Protein 8CV7 (pdb70)

Foldseek 3Di:
DQLLVLVVVLLCVLPDPVLCVLSVCQADWNPCVVVVNVCLCVFQVDTAGSVVLVVCSVVVVDPGVVSSVVRLVSNLVSVPRSDPCPDVNNVSSVVSVVSVVVSNVVRDD/DVLLLVLLVVLLCVLPDPVLCVLSVCQADWNPCVVVVNVCLCVFQVDTAGSPNLVVCSVVVVDPDNVSSVVRLVSNLVSVPRRDPCPDPNNVSSVVSVVSVVVSNVVRD/DPPDA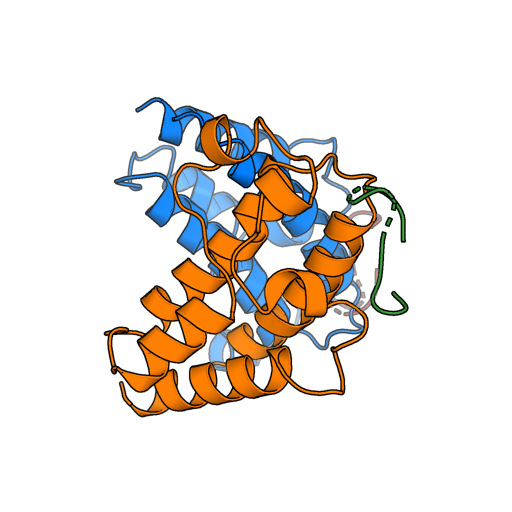VVVGD/DPPDAVVVGD

GO terms:
  GO:0000785 chromatin (C, IDA)
  GO:2000330 positive regulation of T-helper 17 cell lineage commitment (P, IDA)
  GO:0140588 chromatin looping (P, IDA)
  GO:0140673 transcription elongation-coupled chromatin remodeling (P, IDA)
  GO:0006357 regulation of transcription by RNA polymerase II (P, IDA)
  GO:0140011 histone H4K12ac reader activity (F, IDA)
  GO:0140012 histone H4K5ac reader activity (F, IDA)
  GO:0140033 acetylation-dependent protein binding (F, IDA)
  GO:0071168 protein localization to chromatin (P, IDA)
  GO:0005634 nucleus (C, EXP)
  GO:0005694 chromosome (C, EXP)
  GO:0007283 spermatogenesis (P, TAS)
  GO:0004674 protein serine/threonine kinase activity (F, IDA)
  GO:0005634 nucleus (C, IDA)
  GO:0005654 nucleoplasm (C, TAS)
  GO:0005515 protein binding (F, IPI)
  GO:0005654 nucleoplasm (C, IDA)
  GO:0016607 nuclear speck (C, IDA)
  GO:0140015 histone H3K14ac reader activity (F, IDA)

Nearest PDB structures (foldseek):
  8cv7-assembly1_A  TM=1.009E+00  e=9.743E-18  Homo sapiens
  8px2-assembly1_A  TM=1.006E+00  e=2.430E-17  Homo sapiens
  6ytm-assembly2_B  TM=1.002E+00  e=4.821E-17  Homo sapiens
  7s3p-assembly6_E  TM=1.000E+00  e=5.306E-16  Homo sapiens
  7s3p-assembly3_B  TM=1.001E+00  e=9.945E-16  Homo sapiens

InterPro domains:
  IPR001487 Bromodomain [PF00439] (86-167)
  IPR001487 Bromodomain [PF00439] (353-440)
  IPR001487 Bromodomain [PR00503] (94-107)
  IPR001487 Bromodomain [PR00503] (110-126)
  IPR001487 Bromodomain [PR00503] (126-144)
  IPR001487 Bromodomain [PR00503] (417-436)
  IPR001487 Bromodomain [PS50014] (91-163)
  IPR001487 Bromodomain [PS50014] (364-436)
  IPR001487 Bromodomain [SM00297] (72-182)
  IPR001487 Bromodomain [SM00297] (346-455)
  IPR018359 Bromodomain, conserved site [PS00633] (96-155)
  IPR018359 Bromodomain, conserved site [PS00633] (369-428)
  IPR027353 NET domain [PF17035] (641-703)
  IPR027353 NET domain [PS51525] (632-714)
  IPR036427 Bromodomain-like superfamily [G3DSA:1.20.920.10] (63-195)
  IPR036427 Bromodomain-like superfamily [G3DSA:1.20.920.10] (335-460)
  IPR036427 Bromodomain-like superfamily [SSF47370] (59-190)
  IPR036427 Bromodomain-like superfamily [SSF47370] (329-459)
  IPR038336 NET domain superfamily [G3DSA:1.20.1270.220] (634-714)
  IPR043508 Brdt, bromodomain, repeat I [cd05497] (74-180)

Structure (mmCIF, N/CA/C/O backbone):
data_8CV7
#
_entry.id   8CV7
#
_cell.length_a   52.948
_cell.length_b   52.420
_cell.length_c   55.993
_cell.angle_alpha   90.000
_cell.angle_beta   96.674
_cell.angle_gamma   90.000
#
_symmetry.space_group_name_H-M   'P 1 21 1'
#
loop_
_entity.id
_entity.type
_entity.pdbx_description
1 polymer 'Isoform 3 of Bromodomain-containing protein 2'
2 polymer 'Peptide 2.2E'
3 non-polymer 'ACETYL GROUP'
4 non-polymer 'AMINO GROUP'
5 water water
#
loop_
_atom_site.group_PDB
_atom_site.id
_atom_site.type_symbol
_atom_site.label_atom_id
_atom_site.label_alt_id
_atom_site.label_comp_id
_atom_site.label_asym_id
_atom_site.label_entity_id
_atom_site.label_seq_id
_atom_site.pdbx_PDB_ins_code
_atom_site.Cartn_x
_atom_site.Cartn_y
_atom_site.Cartn_z
_atom_site.occupancy
_atom_site.B_iso_or_equiv
_atom_site.auth_seq_id
_atom_site.auth_comp_id
_atom_site.auth_asym_id
_atom_site.auth_atom_id
_atom_site.pdbx_PDB_model_num
ATOM 1 N N . SER A 1 6 ? -12.71173 6.15299 -35.47838 1.000 46.06609 347 SER A N 1
ATOM 2 C CA . SER A 1 6 ? -13.02511 4.74454 -35.25443 1.000 38.22051 347 SER A CA 1
ATOM 3 C C . SER A 1 6 ? -14.33525 4.56025 -34.49475 1.000 28.20576 347 SER A C 1
ATOM 4 O O . SER A 1 6 ? -14.74853 5.39722 -33.67918 1.000 29.39657 347 SER A O 1
ATOM 7 N N . GLU A 1 7 ? -14.96190 3.42746 -34.79853 1.000 32.97322 348 GLU A N 1
ATOM 8 C CA . GLU A 1 7 ? -16.17891 2.98532 -34.13110 1.000 28.52913 348 GLU A CA 1
ATOM 9 C C . GLU A 1 7 ? -16.03941 2.96711 -32.61133 1.000 26.95082 348 GLU A C 1
ATOM 10 O O . GLU A 1 7 ? -16.95241 3.38264 -31.88792 1.000 24.62808 348 GLU A O 1
ATOM 16 N N . GLN A 1 8 ? -14.92419 2.44934 -32.10201 1.000 28.26164 349 GLN A N 1
ATOM 17 C CA . GLN A 1 8 ? -14.79379 2.36462 -30.65342 1.000 23.02615 349 GLN A CA 1
ATOM 18 C C . GLN A 1 8 ? -14.71143 3.75133 -30.02926 1.000 21.65909 349 GLN A C 1
ATOM 19 O O . GLN A 1 8 ? -15.25460 3.97953 -28.94419 1.000 19.33890 349 GLN A O 1
ATOM 25 N N . LEU A 1 9 ? -14.03876 4.69094 -30.69727 1.000 21.82635 350 LEU A N 1
ATOM 26 C CA . LEU A 1 9 ? -13.94704 6.03788 -30.14565 1.000 23.28863 350 LEU A CA 1
ATOM 27 C C . LEU A 1 9 ? -15.28450 6.76993 -30.20557 1.000 19.94256 350 LEU A C 1
ATOM 28 O O . LEU A 1 9 ? -15.54196 7.61906 -29.35053 1.000 18.98873 350 LEU A O 1
ATOM 33 N N . LYS A 1 10 ? -16.15584 6.44265 -31.17165 1.000 19.34776 351 LYS A N 1
ATOM 34 C CA . LYS A 1 10 ? -17.51616 6.98745 -31.13776 1.000 17.60689 351 LYS A CA 1
ATOM 35 C C . LYS A 1 10 ? -18.26925 6.47626 -29.91465 1.000 18.23346 351 LYS A C 1
ATOM 36 O O . LYS A 1 10 ? -19.05062 7.20897 -29.30359 1.000 16.44290 351 LYS A O 1
ATOM 42 N N . HIS A 1 11 ? -18.09136 5.19010 -29.57780 1.000 19.23352 352 HIS A N 1
ATOM 43 C CA . HIS A 1 11 ? -18.69708 4.66308 -28.36105 1.000 17.74209 352 HIS A CA 1
ATOM 44 C C . HIS A 1 11 ? -18.18719 5.39894 -27.13011 1.000 16.62722 352 HIS A C 1
ATOM 45 O O . HIS A 1 11 ? -18.97768 5.77484 -26.25215 1.000 16.56595 352 HIS A O 1
ATOM 52 N N . CYS A 1 12 ? -16.86923 5.62574 -27.05849 1.000 16.65017 353 CYS A N 1
ATOM 53 C CA . CYS A 1 12 ? -16.29319 6.41908 -25.97317 1.000 15.12429 353 CYS A CA 1
ATOM 54 C C . CYS A 1 12 ? -16.88779 7.81598 -25.92950 1.000 14.39662 353 CYS A C 1
ATOM 55 O O . CYS A 1 12 ? -17.20637 8.33111 -24.85355 1.000 16.02855 353 CYS A O 1
ATOM 58 N N . ASN A 1 13 ? -17.01638 8.46338 -27.08608 1.000 16.15286 354 ASN A N 1
ATOM 59 C CA . ASN A 1 13 ? -17.59350 9.79868 -27.08507 1.000 15.48835 354 ASN A CA 1
ATOM 60 C C . ASN A 1 13 ? -19.02590 9.76730 -26.57951 1.000 15.13387 354 ASN A C 1
ATOM 61 O O . ASN A 1 13 ? -19.46719 10.69036 -25.87926 1.000 15.35265 354 ASN A O 1
ATOM 66 N N . GLY A 1 14 ? -19.76648 8.70977 -26.91529 1.000 14.76187 355 GLY A N 1
ATOM 67 C CA . GLY A 1 14 ? -21.12385 8.60019 -26.41935 1.000 15.67495 355 GLY A CA 1
ATOM 68 C C . GLY A 1 14 ? -21.17188 8.45615 -24.91132 1.000 14.85278 355 GLY A C 1
ATOM 69 O O . GLY A 1 14 ? -21.97012 9.12229 -24.24483 1.000 16.12154 355 GLY A O 1
ATOM 70 N N . ILE A 1 15 ? -20.29665 7.61775 -24.34920 1.000 14.25655 356 ILE A N 1
ATOM 71 C CA . ILE A 1 15 ? -20.20354 7.50915 -22.89133 1.000 13.57812 356 ILE A CA 1
ATOM 72 C C . ILE A 1 15 ? -19.89503 8.86291 -22.27667 1.000 15.36848 356 ILE A C 1
ATOM 73 O O . ILE A 1 15 ? -20.50266 9.26962 -21.27685 1.000 14.40814 356 ILE A O 1
ATOM 78 N N . LEU A 1 16 ? -18.91885 9.56404 -22.84755 1.000 13.69673 357 LEU A N 1
ATOM 79 C CA . LEU A 1 16 ? -18.53928 10.86975 -22.31883 1.000 14.59666 357 LEU A CA 1
ATOM 80 C C . LEU A 1 16 ? -19.72154 11.83675 -22.31685 1.000 14.99341 357 LEU A C 1
ATOM 81 O O . LEU A 1 16 ? -19.94697 12.54954 -21.32747 1.000 15.20697 357 LEU A O 1
ATOM 86 N N . LYS A 1 17 ? -20.46847 11.89910 -23.43357 1.000 15.21752 358 LYS A N 1
ATOM 87 C CA . LYS A 1 17 ? -21.69285 12.70778 -23.48956 1.000 15.60039 358 LYS A CA 1
ATOM 88 C C . LYS A 1 17 ? -22.63875 12.34032 -22.35968 1.000 16.19956 358 LYS A C 1
ATOM 89 O O . LYS A 1 17 ? -23.21639 13.21349 -21.70140 1.000 18.03508 358 LYS A O 1
ATOM 95 N N . GLU A 1 18 ? -22.82383 11.04047 -22.13094 1.000 15.98038 359 GLU A N 1
ATOM 96 C CA . GLU A 1 18 ? -23.71354 10.61854 -21.05401 1.000 16.10303 359 GLU A CA 1
ATOM 97 C C . GLU A 1 18 ? -23.19856 11.05969 -19.69043 1.000 16.72788 359 GLU A C 1
ATOM 98 O O . GLU A 1 18 ? -23.97481 11.55053 -18.86228 1.000 17.16105 359 GLU A O 1
ATOM 104 N N . LEU A 1 19 ? -21.89514 10.90779 -19.44046 1.000 14.61660 360 LEU A N 1
ATOM 105 C CA . LEU A 1 19 ? -21.35609 11.29181 -18.13658 1.000 14.45525 360 LEU A CA 1
ATOM 106 C C . LEU A 1 19 ? -21.54027 12.77956 -17.86086 1.000 15.11227 360 LEU A C 1
ATOM 107 O O . LEU A 1 19 ? -21.63968 13.18169 -16.69700 1.000 16.52507 360 LEU A O 1
ATOM 112 N N . LEU A 1 20 ? -21.60069 13.59873 -18.90440 1.000 14.66229 361 LEU A N 1
ATOM 113 C CA . LEU A 1 20 ? -21.72966 15.04048 -18.77139 1.000 15.97249 361 LEU A CA 1
ATOM 114 C C . LEU A 1 20 ? -23.18306 15.50458 -18.85237 1.000 18.61685 361 LEU A C 1
ATOM 115 O O . LEU A 1 20 ? -23.44267 16.71088 -18.73092 1.000 19.78624 361 LEU A O 1
ATOM 120 N N . SER A 1 21 ? -24.13707 14.58069 -19.02023 1.000 17.23469 362 SER A N 1
ATOM 121 C CA . SER A 1 21 ? -25.52914 14.94422 -19.28581 1.000 16.57928 362 SER A CA 1
ATOM 122 C C . SER A 1 21 ? -26.30930 15.21363 -17.99887 1.000 18.57499 362 SER A C 1
ATOM 123 O O . SER A 1 21 ? -25.89520 14.84217 -16.89918 1.000 18.31188 362 SER A O 1
ATOM 126 N N . LYS A 1 22 ? -27.47015 15.86518 -18.15102 1.000 18.58985 363 LYS A N 1
ATOM 127 C CA . LYS A 1 22 ? -28.27592 16.21448 -16.98024 1.000 20.94345 363 LYS A CA 1
ATOM 128 C C . LYS A 1 22 ? -28.68394 14.98329 -16.18126 1.000 21.88564 363 LYS A C 1
ATOM 129 O O . LYS A 1 22 ? -28.83542 15.06233 -14.95361 1.000 21.47338 363 LYS A O 1
ATOM 135 N N . LYS A 1 23 ? -28.84403 13.84058 -16.85984 1.000 20.89917 364 LYS A N 1
ATOM 136 C CA . LYS A 1 23 ? -29.20872 12.58244 -16.21274 1.000 23.45314 364 LYS A CA 1
ATOM 137 C C . LYS A 1 23 ? -28.37641 12.30138 -14.97141 1.000 20.03353 364 LYS A C 1
ATOM 138 O O . LYS A 1 23 ? -28.90594 11.84332 -13.95239 1.000 22.50096 364 LYS A O 1
ATOM 144 N N . HIS A 1 24 ? -27.06874 12.54295 -15.04667 1.000 18.37965 365 HIS A N 1
ATOM 145 C CA . HIS A 1 24 ? -26.13916 12.16752 -13.98657 1.000 18.06366 365 HIS A CA 1
ATOM 146 C C . HIS A 1 24 ? -25.55344 13.36834 -13.25719 1.000 18.76338 365 HIS A C 1
ATOM 147 O O . HIS A 1 24 ? -24.60907 13.20582 -12.47221 1.000 17.29953 365 HIS A O 1
ATOM 154 N N . ALA A 1 25 ? -26.11148 14.55792 -13.46331 1.000 18.64197 366 ALA A N 1
ATOM 155 C CA . ALA A 1 25 ? -25.48557 15.78078 -12.96364 1.000 17.32506 366 ALA A CA 1
ATOM 156 C C . ALA A 1 25 ? -25.43783 15.86280 -11.44371 1.000 19.50179 366 ALA A C 1
ATOM 157 O O . ALA A 1 25 ? -24.58109 16.58029 -10.90438 1.000 19.16482 366 ALA A O 1
ATOM 159 N N . ALA A 1 26 ? -26.32300 15.15480 -10.73596 1.000 20.66923 367 ALA A N 1
ATOM 160 C CA . ALA A 1 26 ? -26.33390 15.25008 -9.27646 1.000 21.96592 367 ALA A CA 1
ATOM 161 C C . ALA A 1 26 ? -25.05524 14.70599 -8.65864 1.000 21.82727 367 ALA A C 1
ATOM 162 O O . ALA A 1 26 ? -24.67047 15.12933 -7.55910 1.000 20.65960 367 ALA A O 1
ATOM 164 N N . TYR A 1 27 ? -24.39626 13.76311 -9.32797 1.000 20.68795 368 TYR A N 1
ATOM 165 C CA . TYR A 1 27 ? -23.17336 13.18079 -8.81351 1.000 19.07247 368 TYR A CA 1
ATOM 166 C C . TYR A 1 27 ? -21.98107 13.35282 -9.73759 1.000 16.63324 368 TYR A C 1
ATOM 167 O O . TYR A 1 27 ? -20.85411 13.12273 -9.29320 1.000 16.00106 368 TYR A O 1
ATOM 176 N N . ALA A 1 28 ? -22.17543 13.78867 -10.98777 1.000 15.09564 369 ALA A N 1
ATOM 177 C CA . ALA A 1 28 ? -21.03024 13.97685 -11.87259 1.000 14.52423 369 ALA A CA 1
ATOM 178 C C . ALA A 1 28 ? -20.36412 15.33237 -11.71514 1.000 14.59324 369 ALA A C 1
ATOM 179 O O . ALA A 1 28 ? -19.20011 15.48808 -12.10685 1.000 13.98115 369 ALA A O 1
ATOM 181 N N . TRP A 1 29 ? -21.06713 16.31857 -11.16157 1.000 15.88868 370 TRP A N 1
ATOM 182 C CA . TRP A 1 29 ? -20.55004 17.67802 -11.21491 1.000 15.39691 370 TRP A CA 1
ATOM 183 C C . TRP A 1 29 ? -19.18041 17.87149 -10.55287 1.000 17.27152 370 TRP A C 1
ATOM 184 O O . TRP A 1 29 ? -18.44508 18.75345 -11.02606 1.000 16.30167 370 TRP A O 1
ATOM 195 N N . PRO A 1 30 ? -18.76346 17.14244 -9.50037 1.000 15.33466 371 PRO A N 1
ATOM 196 C CA . PRO A 1 30 ? -17.40041 17.37180 -8.98937 1.000 15.92315 371 PRO A CA 1
ATOM 197 C C . PRO A 1 30 ? -16.32334 16.97868 -9.97231 1.000 15.57056 371 PRO A C 1
ATOM 198 O O . PRO A 1 30 ? -15.15763 17.33413 -9.76309 1.000 17.42137 371 PRO A O 1
ATOM 202 N N . PHE A 1 31 ? -16.68781 16.29268 -11.05590 1.000 16.39659 372 PHE A N 1
ATOM 203 C CA . PHE A 1 31 ? -15.74668 15.78393 -12.03646 1.000 14.11284 372 PHE A CA 1
ATOM 204 C C . PHE A 1 31 ? -15.78122 16.57972 -13.32915 1.000 14.37325 372 PHE A C 1
ATOM 205 O O . PHE A 1 31 ? -15.03838 16.25698 -14.26181 1.000 15.47854 372 PHE A O 1
ATOM 213 N N . TYR A 1 32 ? -16.59236 17.64054 -13.38945 1.000 13.29588 373 TYR A N 1
ATOM 214 C CA . TYR A 1 32 ? -16.73088 18.40063 -14.62776 1.000 15.32668 373 TYR A CA 1
ATOM 215 C C . TYR A 1 32 ? -15.46988 19.17563 -14.98323 1.000 16.54402 373 TYR A C 1
ATOM 216 O O . TYR A 1 32 ? -15.17846 19.35543 -16.16831 1.000 17.66706 373 TYR A O 1
ATOM 225 N N . LYS A 1 33 ? -14.74479 19.68123 -13.99275 1.000 16.24551 374 LYS A N 1
ATOM 226 C CA . LYS A 1 33 ? -13.60033 20.55941 -14.18904 1.000 15.50928 374 LYS A CA 1
ATOM 227 C C . LYS A 1 33 ? -12.45952 20.09771 -13.29508 1.000 16.01207 374 LYS A C 1
ATOM 228 O O . LYS A 1 33 ? -12.68726 19.38019 -12.31811 1.000 15.49396 374 LYS A O 1
ATOM 234 N N . PRO A 1 34 ? -11.22393 20.52240 -13.57468 1.000 17.98170 375 PRO A N 1
ATOM 235 C CA . PRO A 1 34 ? -10.10904 20.11966 -12.71070 1.000 17.96434 375 PRO A CA 1
ATOM 236 C C . PRO A 1 34 ? -10.36608 20.52591 -11.26748 1.000 15.55710 375 PRO A C 1
ATOM 237 O O . PRO A 1 34 ? -10.91716 21.60164 -10.99128 1.000 18.27867 375 PRO A O 1
ATOM 241 N N . VAL A 1 35 ? -9.96147 19.65779 -10.34544 1.000 17.22244 376 VAL A N 1
ATOM 242 C CA . VAL A 1 35 ? -10.09396 19.96282 -8.93014 1.000 15.19290 376 VAL A CA 1
ATOM 243 C C . VAL A 1 35 ? -9.38319 21.28212 -8.67696 1.000 16.24024 376 VAL A C 1
ATOM 244 O O . VAL A 1 35 ? -8.20968 21.42956 -9.01998 1.000 18.83915 376 VAL A O 1
ATOM 248 N N . ASP A 1 36 ? -10.07714 22.24403 -8.08577 1.000 17.21179 377 ASP A N 1
ATOM 249 C CA . ASP A 1 36 ? -9.46902 23.52405 -7.72925 1.000 17.90678 377 ASP A CA 1
ATOM 250 C C . ASP A 1 36 ? -9.11231 23.40292 -6.25370 1.000 20.41793 377 ASP A C 1
ATOM 251 O O . ASP A 1 36 ? -9.89988 23.74479 -5.37167 1.000 21.43830 377 ASP A O 1
ATOM 256 N N . ALA A 1 37 ? -7.91277 22.88002 -6.00035 1.000 17.64157 378 ALA A N 1
ATOM 257 C CA . ALA A 1 37 ? -7.53531 22.49760 -4.64199 1.000 19.20935 378 ALA A CA 1
ATOM 258 C C . ALA A 1 37 ? -7.53751 23.70218 -3.71661 1.000 24.17423 378 ALA A C 1
ATOM 259 O O . ALA A 1 37 ? -8.08068 23.64660 -2.60710 1.000 23.15563 378 ALA A O 1
ATOM 261 N N . SER A 1 38 ? -6.94283 24.80580 -4.16186 1.000 22.71670 379 SER A N 1
ATOM 262 C CA . SER A 1 38 ? -6.90828 25.99795 -3.32381 1.000 24.01986 379 SER A CA 1
ATOM 263 C C . SER A 1 38 ? -8.31994 26.47557 -2.98558 1.000 25.97664 379 SER A C 1
ATOM 264 O O . SER A 1 38 ? -8.61641 26.77172 -1.82241 1.000 27.64148 379 SER A O 1
ATOM 268 N N . ALA A 1 39 ? -9.21675 26.51368 -3.98038 1.000 25.24187 380 ALA A N 1
ATOM 269 C CA . ALA A 1 39 ? -10.57460 27.01234 -3.75115 1.000 25.25571 380 ALA A CA 1
ATOM 270 C C . ALA A 1 39 ? -11.34688 26.14187 -2.77212 1.000 23.62369 380 ALA A C 1
ATOM 271 O O . ALA A 1 39 ? -12.18170 26.65250 -2.01560 1.000 26.67920 380 ALA A O 1
ATOM 273 N N . LEU A 1 40 ? -11.09616 24.83608 -2.78271 1.000 21.44082 381 LEU A N 1
ATOM 274 C CA . LEU A 1 40 ? -11.78414 23.88660 -1.91927 1.000 20.91455 381 LEU A CA 1
ATOM 275 C C . LEU A 1 40 ? -11.07407 23.70541 -0.58467 1.000 21.32147 381 LEU A C 1
ATOM 276 O O . LEU A 1 40 ? -11.54073 22.92134 0.24356 1.000 22.68199 381 LEU A O 1
ATOM 281 N N . GLY A 1 41 ? -9.95793 24.39580 -0.36786 1.000 19.20296 382 GLY A N 1
ATOM 282 C CA . GLY A 1 41 ? -9.22270 24.26955 0.87305 1.000 21.39694 382 GLY A CA 1
ATOM 283 C C . GLY A 1 41 ? -8.44571 22.98763 0.98819 1.000 20.69575 382 GLY A C 1
ATOM 284 O O . GLY A 1 41 ? -8.08772 22.58845 2.09991 1.000 21.97139 382 GLY A O 1
ATOM 285 N N . LEU A 1 42 ? -8.16036 22.33710 -0.13498 1.000 18.47431 383 LEU A N 1
ATOM 286 C CA . LEU A 1 42 ? -7.48538 21.03624 -0.13507 1.000 15.70138 383 LEU A CA 1
ATOM 287 C C . LEU A 1 42 ? -5.99585 21.23464 -0.41570 1.000 17.91689 383 LEU A C 1
ATOM 288 O O . LEU A 1 42 ? -5.47130 20.91267 -1.47608 1.000 16.46488 383 LEU A O 1
ATOM 293 N N . HIS A 1 43 ? -5.30370 21.78754 0.57563 1.000 19.35919 384 HIS A N 1
ATOM 294 C CA . HIS A 1 43 ? -3.94692 22.25995 0.33777 1.000 17.22518 384 HIS A CA 1
ATOM 295 C C . HIS A 1 43 ? -2.92167 21.13951 0.25325 1.000 17.55135 384 HIS A C 1
ATOM 296 O O . HIS A 1 43 ? -1.75093 21.42256 -0.02336 1.000 18.79204 384 HIS A O 1
ATOM 303 N N . ASP A 1 44 ? -3.33074 19.89028 0.47391 1.000 16.01253 385 ASP A N 1
ATOM 304 C CA . ASP A 1 44 ? -2.46860 18.73077 0.28403 1.000 15.53310 385 ASP A CA 1
ATOM 305 C C . ASP A 1 44 ? -2.77763 17.97264 -0.99595 1.000 16.93805 385 ASP A C 1
ATOM 306 O O . ASP A 1 44 ? -2.10821 16.97828 -1.27902 1.000 16.77118 385 ASP A O 1
ATOM 311 N N . TYR A 1 45 ? -3.74049 18.44717 -1.79293 1.000 15.32893 386 TYR A N 1
ATOM 312 C CA . TYR A 1 45 ? -4.22450 17.66423 -2.93004 1.000 14.50041 386 TYR A CA 1
ATOM 313 C C . TYR A 1 45 ? -3.09842 17.33211 -3.89757 1.000 15.05958 386 TYR A C 1
ATOM 314 O O . TYR A 1 45 ? -2.95859 16.18181 -4.32255 1.000 16.60842 386 TYR A O 1
ATOM 323 N N . HIS A 1 46 ? -2.28112 18.32617 -4.26337 1.000 16.70417 387 HIS A N 1
ATOM 324 C CA . HIS A 1 46 ? -1.25901 18.07746 -5.27048 1.000 16.47723 387 HIS A CA 1
ATOM 325 C C . HIS A 1 46 ? -0.00287 17.43467 -4.69790 1.000 18.13384 387 HIS A C 1
ATOM 326 O O . HIS A 1 46 ? 0.87639 17.03039 -5.47158 1.000 20.76798 387 HIS A O 1
ATOM 333 N N . ASP A 1 47 ? 0.07890 17.27478 -3.37383 1.000 15.97172 388 ASP A N 1
ATOM 334 C CA . ASP A 1 47 ? 1.10217 16.40568 -2.80194 1.000 16.72673 388 ASP A CA 1
ATOM 335 C C . ASP A 1 47 ? 0.71449 14.93588 -2.88878 1.000 20.36368 388 ASP A C 1
ATOM 336 O O . ASP A 1 47 ? 1.59305 14.06410 -2.90408 1.000 24.25315 388 ASP A O 1
ATOM 341 N N . ILE A 1 48 ? -0.58217 14.65466 -2.92902 1.000 15.10707 389 ILE A N 1
ATOM 342 C CA . ILE A 1 48 ? -1.10809 13.29756 -2.94282 1.000 16.23600 389 ILE A CA 1
ATOM 343 C C . ILE A 1 48 ? -1.42557 12.82173 -4.35817 1.000 16.78047 389 ILE A C 1
ATOM 344 O O . ILE A 1 48 ? -1.15167 11.66852 -4.70144 1.000 18.66152 389 ILE A O 1
ATOM 349 N N . ILE A 1 49 ? -1.98128 13.69696 -5.19492 1.000 15.48471 390 ILE A N 1
ATOM 350 C CA . ILE A 1 49 ? -2.39616 13.36770 -6.56149 1.000 16.02418 390 ILE A CA 1
ATOM 351 C C . ILE A 1 49 ? -1.37551 13.94838 -7.53066 1.000 19.02130 390 ILE A C 1
ATOM 352 O O . ILE A 1 49 ? -1.31268 15.17145 -7.72267 1.000 20.46948 390 ILE A O 1
ATOM 357 N N . LYS A 1 50 ? -0.60754 13.07062 -8.17825 1.000 18.43228 391 LYS A N 1
ATOM 358 C CA . LYS A 1 50 ? 0.46121 13.49304 -9.07559 1.000 24.62923 391 LYS A CA 1
ATOM 359 C C . LYS A 1 50 ? -0.00845 13.74701 -10.49664 1.000 22.62440 391 LYS A C 1
ATOM 360 O O . LYS A 1 50 ? 0.67269 14.47213 -11.23293 1.000 22.31601 391 LYS A O 1
ATOM 366 N N . HIS A 1 51 ? -1.14072 13.17155 -10.89939 1.000 20.04798 392 HIS A N 1
ATOM 367 C CA . HIS A 1 51 ? -1.63568 13.27418 -12.27287 1.000 20.58448 392 HIS A CA 1
ATOM 368 C C . HIS A 1 51 ? -3.12690 13.56714 -12.21914 1.000 18.65009 392 HIS A C 1
ATOM 369 O O . HIS A 1 51 ? -3.95898 12.65438 -12.32703 1.000 18.52386 392 HIS A O 1
ATOM 376 N N . PRO A 1 52 ? -3.50341 14.83444 -12.04492 1.000 17.47433 393 PRO A N 1
ATOM 377 C CA . PRO A 1 52 ? -4.92975 15.17627 -12.00631 1.000 15.38616 393 PRO A CA 1
ATOM 378 C C . PRO A 1 52 ? -5.60962 14.87231 -13.33235 1.000 16.39436 393 PRO A C 1
ATOM 379 O O . PRO A 1 52 ? -4.99930 14.93293 -14.40083 1.000 18.02390 393 PRO A O 1
ATOM 383 N N . MET A 1 53 ? -6.88732 14.52935 -13.24434 1.000 15.54916 394 MET A N 1
ATOM 384 C CA . MET A 1 53 ? -7.70229 14.25640 -14.42212 1.000 15.24797 394 MET A CA 1
ATOM 385 C C . MET A 1 53 ? -9.15302 14.60507 -14.11807 1.000 15.48319 394 MET A C 1
ATOM 386 O O . MET A 1 53 ? -9.60332 14.50952 -12.97291 1.000 16.33473 394 MET A O 1
ATOM 391 N N . ASP A 1 54 ? -9.88671 15.00662 -15.15520 1.000 13.59746 395 ASP A N 1
ATOM 392 C CA . ASP A 1 54 ? -11.28254 15.39709 -14.99814 1.000 14.78945 395 ASP A CA 1
ATOM 393 C C . ASP A 1 54 ? -11.95778 15.33225 -16.36285 1.000 14.50054 395 ASP A C 1
ATOM 394 O O . ASP A 1 54 ? -11.29321 15.24154 -17.39914 1.000 15.56806 395 ASP A O 1
ATOM 399 N N . LEU A 1 55 ? -13.28855 15.41382 -16.35503 1.000 13.12347 396 LEU A N 1
ATOM 400 C CA . LEU A 1 55 ? -14.03024 15.16821 -17.59098 1.000 13.28532 396 LEU A CA 1
ATOM 401 C C . LEU A 1 55 ? -13.82043 16.26826 -18.63110 1.000 15.10323 396 LEU A C 1
ATOM 402 O O . LEU A 1 55 ? -13.89875 15.97832 -19.83587 1.000 17.18372 396 LEU A O 1
ATOM 407 N N . SER A 1 56 ? -13.56986 17.51919 -18.21598 1.000 15.39556 397 SER A N 1
ATOM 408 C CA . SER A 1 56 ? -13.34168 18.54603 -19.23639 1.000 16.43188 397 SER A CA 1
ATOM 409 C C . SER A 1 56 ? -12.04073 18.29444 -19.97689 1.000 20.50708 397 SER A C 1
ATOM 410 O O . SER A 1 56 ? -11.93327 18.60889 -21.17101 1.000 18.37806 397 SER A O 1
ATOM 413 N N . THR A 1 57 ? -11.04376 17.73677 -19.28827 1.000 18.23915 398 THR A N 1
ATOM 414 C CA . THR A 1 57 ? -9.79212 17.37542 -19.94085 1.000 17.89987 398 THR A CA 1
ATOM 415 C C . THR A 1 57 ? -9.99798 16.19593 -20.88340 1.000 17.48314 398 THR A C 1
ATOM 416 O O . THR A 1 57 ? -9.48194 16.19938 -22.00294 1.000 20.33761 398 THR A O 1
ATOM 420 N N . VAL A 1 58 ? -10.77470 15.19288 -20.46417 1.000 16.13855 399 VAL A N 1
ATOM 421 C CA . VAL A 1 58 ? -11.08082 14.07849 -21.36245 1.000 15.07451 399 VAL A CA 1
ATOM 422 C C . VAL A 1 58 ? -11.82573 14.58635 -22.59439 1.000 18.27884 399 VAL A C 1
ATOM 423 O O . VAL A 1 58 ? -11.55039 14.16054 -23.72104 1.000 20.02090 399 VAL A O 1
ATOM 427 N N . LYS A 1 59 ? -12.75624 15.52968 -22.40065 1.000 15.49510 400 LYS A N 1
ATOM 428 C CA . LYS A 1 59 ? -13.50254 16.09286 -23.52772 1.000 17.92041 400 LYS A CA 1
ATOM 429 C C . LYS A 1 59 ? -12.58397 16.83055 -24.49040 1.000 22.04811 400 LYS A C 1
ATOM 430 O O . LYS A 1 59 ? -12.70639 16.68806 -25.71295 1.000 23.46477 400 LYS A O 1
ATOM 436 N N . ARG A 1 60 ? -11.66446 17.63261 -23.95982 1.000 22.99244 401 ARG A N 1
ATOM 437 C CA . ARG A 1 60 ? -10.74335 18.35884 -24.82773 1.000 22.16527 401 ARG A CA 1
ATOM 438 C C . ARG A 1 60 ? -9.85831 17.39551 -25.61010 1.000 25.59798 401 ARG A C 1
ATOM 439 O O . ARG A 1 60 ? -9.64400 17.57773 -26.81772 1.000 27.55521 401 ARG A O 1
ATOM 447 N N . LYS A 1 61 ? -9.36339 16.34232 -24.94556 1.000 21.80798 402 LYS A N 1
ATOM 448 C CA . LYS A 1 61 ? -8.52979 15.35870 -25.63245 1.000 25.10159 402 LYS A CA 1
ATOM 449 C C . LYS A 1 61 ? -9.32074 14.58866 -26.68326 1.000 24.66900 402 LYS A C 1
ATOM 450 O O . LYS A 1 61 ? -8.79021 14.27476 -27.75514 1.000 27.80340 402 LYS A O 1
ATOM 456 N N A MET A 1 62 ? -10.59071 14.27470 -26.40252 0.999 24.52639 403 MET A N 1
ATOM 457 N N B MET A 1 62 ? -10.58819 14.28202 -26.39652 0.001 24.65694 403 MET A N 1
ATOM 458 C CA A MET A 1 62 ? -11.42424 13.62726 -27.41501 0.999 25.54666 403 MET A CA 1
ATOM 459 C CA B MET A 1 62 ? -11.43311 13.62807 -27.39031 0.001 25.68845 403 MET A CA 1
ATOM 460 C C A MET A 1 62 ? -11.65811 14.54573 -28.60453 0.999 28.96691 403 MET A C 1
ATOM 461 C C B MET A 1 62 ? -11.67911 14.53639 -28.58970 0.001 28.84704 403 MET A C 1
ATOM 462 O O A MET A 1 62 ? -11.64767 14.09744 -29.76006 0.999 30.26502 403 MET A O 1
ATOM 463 O O B MET A 1 62 ? -11.68004 14.07484 -29.73680 0.001 30.19411 403 MET A O 1
ATOM 472 N N . GLU A 1 63 ? -11.87946 15.83295 -28.34279 1.000 26.49381 404 GLU A N 1
ATOM 473 C CA . GLU A 1 63 ? -12.16564 16.76682 -29.42343 1.000 27.66724 404 GLU A CA 1
ATOM 474 C C . GLU A 1 63 ? -10.93681 16.98593 -30.29591 1.000 32.25812 404 GLU A C 1
ATOM 475 O O . GLU A 1 63 ? -11.04602 17.08641 -31.52578 1.000 36.28488 404 GLU A O 1
ATOM 481 N N . ASN A 1 64 ? -9.75958 17.05296 -29.67983 1.000 32.31256 405 ASN A N 1
ATOM 482 C CA . ASN A 1 64 ? -8.50162 17.22220 -30.39568 1.000 35.16973 405 ASN A CA 1
ATOM 483 C C . ASN A 1 64 ? -7.95524 15.90918 -30.95268 1.000 36.80967 405 ASN A C 1
ATOM 484 O O . ASN A 1 64 ? -6.83308 15.89592 -31.47219 1.000 40.60010 405 ASN A O 1
ATOM 489 N N . ARG A 1 65 ? -8.73666 14.82966 -30.87687 1.000 34.13703 406 ARG A N 1
ATOM 490 C CA . ARG A 1 65 ? -8.33122 13.49477 -31.31976 1.000 31.71613 406 ARG A CA 1
ATOM 491 C C . ARG A 1 65 ? -6.97981 13.10233 -30.72677 1.000 35.10426 406 ARG A C 1
ATOM 492 O O . ARG A 1 65 ? -6.08925 12.59225 -31.41195 1.000 38.92101 406 ARG A O 1
ATOM 500 N N . ASP A 1 66 ? -6.83301 13.34575 -29.42141 1.000 37.13328 407 ASP A N 1
ATOM 501 C CA . ASP A 1 66 ? -5.62752 12.94787 -28.70294 1.000 33.61687 407 ASP A CA 1
ATOM 502 C C . ASP A 1 66 ? -5.61927 11.47856 -28.30933 1.000 36.50692 407 ASP A C 1
ATOM 503 O O . ASP A 1 66 ? -4.55303 10.95551 -27.97041 1.000 38.46606 407 ASP A O 1
ATOM 508 N N . TYR A 1 67 ? -6.76368 10.80267 -28.33077 1.000 31.67169 408 TYR A N 1
ATOM 509 C CA . TYR A 1 67 ? -6.82465 9.39822 -27.95360 1.000 31.62619 408 TYR A CA 1
ATOM 510 C C . TYR A 1 67 ? -6.59759 8.53279 -29.18774 1.000 35.11003 408 TYR A C 1
ATOM 511 O O . TYR A 1 67 ? -7.36215 8.60501 -30.15654 1.000 36.18423 408 TYR A O 1
ATOM 520 N N . ARG A 1 68 ? -5.53539 7.72528 -29.15487 1.000 35.37003 409 ARG A N 1
ATOM 521 C CA . ARG A 1 68 ? -5.24916 6.82484 -30.26109 1.000 35.41817 409 ARG A CA 1
ATOM 522 C C . ARG A 1 68 ? -6.22800 5.66074 -30.31812 1.000 33.63373 409 ARG A C 1
ATOM 523 O O . ARG A 1 68 ? -6.40549 5.07137 -31.38822 1.000 36.40108 409 ARG A O 1
ATOM 531 N N . ASP A 1 69 ? -6.87720 5.33338 -29.20889 1.000 30.69569 410 ASP A N 1
ATOM 532 C CA . ASP A 1 69 ? -7.78253 4.19087 -29.14196 1.000 30.67643 410 ASP A CA 1
ATOM 533 C C . ASP A 1 69 ? -8.61200 4.29526 -27.86445 1.000 28.69341 410 ASP A C 1
ATOM 534 O O . ASP A 1 69 ? -8.41730 5.19558 -27.03945 1.000 26.96546 410 ASP A O 1
ATOM 539 N N . ALA A 1 70 ? -9.55622 3.36425 -27.71818 1.000 27.05467 411 ALA A N 1
ATOM 540 C CA . ALA A 1 70 ? -10.48261 3.41499 -26.59218 1.000 23.71301 411 ALA A CA 1
ATOM 541 C C . ALA A 1 70 ? -9.77212 3.18525 -25.27104 1.000 25.75203 411 ALA A C 1
ATOM 542 O O . ALA A 1 70 ? -10.18126 3.74022 -24.24392 1.000 23.28869 411 ALA A O 1
ATOM 544 N N . GLN A 1 71 ? -8.71767 2.36529 -25.28622 1.000 25.26910 412 GLN A N 1
ATOM 545 C CA . GLN A 1 71 ? -7.96217 2.06634 -24.07221 1.000 26.17724 412 GLN A CA 1
ATOM 546 C C . GLN A 1 71 ? -7.34553 3.32196 -23.46809 1.000 25.23671 412 GLN A C 1
ATOM 547 O O . GLN A 1 71 ? -7.29052 3.46257 -22.24041 1.000 23.79783 412 GLN A O 1
ATOM 553 N N . GLU A 1 72 ? -6.84382 4.22959 -24.30912 1.000 26.62382 413 GLU A N 1
ATOM 554 C CA . GLU A 1 72 ? -6.26793 5.47393 -23.80335 1.000 24.38155 413 GLU A CA 1
ATOM 555 C C . GLU A 1 72 ? -7.33604 6.34250 -23.14937 1.000 24.33210 413 GLU A C 1
ATOM 556 O O . GLU A 1 72 ? -7.09767 6.95531 -22.09965 1.000 22.77233 413 GLU A O 1
ATOM 562 N N . PHE A 1 73 ? -8.51567 6.41655 -23.77265 1.000 20.43635 414 PHE A N 1
ATOM 563 C CA . PHE A 1 73 ? -9.65045 7.12650 -23.18803 1.000 18.85778 414 PHE A CA 1
ATOM 564 C C . PHE A 1 73 ? -10.03171 6.53531 -21.83866 1.000 19.65646 414 PHE A C 1
ATOM 565 O O . PHE A 1 73 ? -10.18133 7.26144 -20.85031 1.000 18.46283 414 PHE A O 1
ATOM 573 N N . ALA A 1 74 ? -10.21402 5.21277 -21.78422 1.000 19.66025 415 ALA A N 1
ATOM 574 C CA . ALA A 1 74 ? -10.58790 4.56645 -20.53093 1.000 18.30050 415 ALA A CA 1
ATOM 575 C C . ALA A 1 74 ? -9.55932 4.80879 -19.43823 1.000 20.03293 415 ALA A C 1
ATOM 576 O O . ALA A 1 74 ? -9.92929 4.94705 -18.26925 1.000 18.09267 415 ALA A O 1
ATOM 578 N N . ALA A 1 75 ? -8.27496 4.87884 -19.79310 1.000 19.76648 416 ALA A N 1
ATOM 579 C CA . ALA A 1 75 ? -7.25031 5.06649 -18.77168 1.000 20.31859 416 ALA A CA 1
ATOM 580 C C . ALA A 1 75 ? -7.37169 6.43383 -18.11041 1.000 21.62081 416 ALA A C 1
ATOM 581 O O . ALA A 1 75 ? -7.16349 6.55931 -16.89545 1.000 19.39034 416 ALA A O 1
ATOM 583 N N . ASP A 1 76 ? -7.71309 7.46888 -18.88528 1.000 17.48131 417 ASP A N 1
ATOM 584 C CA . ASP A 1 76 ? -7.94276 8.78539 -18.28942 1.000 16.40815 417 ASP A CA 1
ATOM 585 C C . ASP A 1 76 ? -9.18653 8.78766 -17.40573 1.000 16.85602 417 ASP A C 1
ATOM 586 O O . ASP A 1 76 ? -9.16928 9.36980 -16.32038 1.000 14.15513 417 ASP A O 1
ATOM 591 N N . VAL A 1 77 ? -10.28586 8.16586 -17.85102 1.000 13.72298 418 VAL A N 1
ATOM 592 C CA . VAL A 1 77 ? -11.49220 8.14722 -17.02397 1.000 12.62136 418 VAL A CA 1
ATOM 593 C C . VAL A 1 77 ? -11.22844 7.41187 -15.71547 1.000 15.51268 418 VAL A C 1
ATOM 594 O O . VAL A 1 77 ? -11.61359 7.87275 -14.63380 1.000 14.24011 418 VAL A O 1
ATOM 598 N N . ARG A 1 78 ? -10.56302 6.26662 -15.78989 1.000 15.59329 419 ARG A N 1
ATOM 599 C CA . ARG A 1 78 ? -10.29806 5.54135 -14.55164 1.000 13.30717 419 ARG A CA 1
ATOM 600 C C . ARG A 1 78 ? -9.28080 6.27013 -13.68662 1.000 15.80776 419 ARG A C 1
ATOM 601 O O . ARG A 1 78 ? -9.35363 6.18924 -12.45625 1.000 16.33680 419 ARG A O 1
ATOM 609 N N . LEU A 1 79 ? -8.34710 6.99935 -14.30009 1.000 13.54794 420 LEU A N 1
ATOM 610 C CA . LEU A 1 79 ? -7.41801 7.81043 -13.51600 1.000 14.91874 420 LEU A CA 1
ATOM 611 C C . LEU A 1 79 ? -8.16834 8.85192 -12.69804 1.000 16.34694 420 LEU A C 1
ATOM 612 O O . LEU A 1 79 ? -7.89187 9.04647 -11.50863 1.000 14.37037 420 LEU A O 1
ATOM 617 N N . MET A 1 80 ? -9.11182 9.55646 -13.33550 1.000 13.30410 421 MET A N 1
ATOM 618 C CA . MET A 1 80 ? -10.02040 10.45089 -12.62459 1.000 12.87923 421 MET A CA 1
ATOM 619 C C . MET A 1 80 ? -10.61750 9.83798 -11.37095 1.000 13.02703 421 MET A C 1
ATOM 620 O O . MET A 1 80 ? -10.56759 10.42809 -10.28038 1.000 13.10660 421 MET A O 1
ATOM 625 N N . PHE A 1 81 ? -11.21407 8.64801 -11.51943 1.000 12.68591 422 PHE A N 1
ATOM 626 C CA . PHE A 1 81 ? -11.87297 8.00391 -10.38877 1.000 12.99870 422 PHE A CA 1
ATOM 627 C C . PHE A 1 81 ? -10.85166 7.55267 -9.35358 1.000 14.78055 422 PHE A C 1
ATOM 628 O O . PHE A 1 81 ? -11.06685 7.73829 -8.14476 1.000 13.80478 422 PHE A O 1
ATOM 636 N N . SER A 1 82 ? -9.70614 7.02071 -9.81280 1.000 13.45198 423 SER A N 1
ATOM 637 C CA . SER A 1 82 ? -8.65470 6.56742 -8.89142 1.000 13.16077 423 SER A CA 1
ATOM 638 C C . SER A 1 82 ? -8.11987 7.71873 -8.04717 1.000 12.81598 423 SER A C 1
ATOM 639 O O . SER A 1 82 ? -7.87176 7.55211 -6.85300 1.000 15.45637 423 SER A O 1
ATOM 642 N N . ASN A 1 83 ? -7.91779 8.88941 -8.65658 1.000 13.13984 424 ASN A N 1
ATOM 643 C CA . ASN A 1 83 ? -7.49439 10.06617 -7.89066 1.000 13.03704 424 ASN A CA 1
ATOM 644 C C . ASN A 1 83 ? -8.49146 10.39070 -6.79260 1.000 12.31335 424 ASN A C 1
ATOM 645 O O . ASN A 1 83 ? -8.10541 10.74823 -5.67303 1.000 12.96285 424 ASN A O 1
ATOM 650 N N . CYS A 1 84 ? -9.78368 10.30012 -7.10508 1.000 12.40435 425 CYS A N 1
ATOM 651 C CA . CYS A 1 84 ? -10.80640 10.57311 -6.10590 1.000 13.25270 425 CYS A CA 1
ATOM 652 C C . CYS A 1 84 ? -10.72413 9.56524 -4.96839 1.000 13.87126 425 CYS A C 1
ATOM 653 O O . CYS A 1 84 ? -10.79156 9.92745 -3.78616 1.000 14.10935 425 CYS A O 1
ATOM 656 N N . TYR A 1 85 ? -10.56569 8.27877 -5.30558 1.000 12.35693 426 TYR A N 1
ATOM 657 C CA . TYR A 1 85 ? -10.45559 7.26452 -4.25909 1.000 12.87522 426 TYR A CA 1
ATOM 658 C C . TYR A 1 85 ? -9.16079 7.39381 -3.46747 1.000 16.80139 426 TYR A C 1
ATOM 659 O O . TYR A 1 85 ? -9.11301 6.99369 -2.29950 1.000 20.21492 426 TYR A O 1
ATOM 668 N N . LYS A 1 86 ? -8.09197 7.88108 -4.09378 1.000 15.72045 427 LYS A N 1
ATOM 669 C CA . LYS A 1 86 ? -6.83206 8.02577 -3.37149 1.000 16.33684 427 LYS A CA 1
ATOM 670 C C . LYS A 1 86 ? -6.88654 9.19275 -2.39245 1.000 16.17905 427 LYS A C 1
ATOM 671 O O . LYS A 1 86 ? -6.43549 9.06681 -1.24586 1.000 17.37452 427 LYS A O 1
ATOM 677 N N . TYR A 1 87 ? -7.42707 10.33601 -2.82547 1.000 13.13194 428 TYR A N 1
ATOM 678 C CA . TYR A 1 87 ? -7.36192 11.53724 -1.99689 1.000 13.42098 428 TYR A CA 1
ATOM 679 C C . TYR A 1 87 ? -8.39740 11.51774 -0.87416 1.000 14.52707 428 TYR A C 1
ATOM 680 O O . TYR A 1 87 ? -8.11758 11.98642 0.24162 1.000 15.93514 428 TYR A O 1
ATOM 689 N N . ASN A 1 88 ? -9.61424 10.99310 -1.15657 1.000 16.42084 429 ASN A N 1
ATOM 690 C CA . ASN A 1 88 ? -10.76375 11.13421 -0.26529 1.000 16.64455 429 ASN A CA 1
ATOM 691 C C . ASN A 1 88 ? -11.00939 9.85668 0.51967 1.000 18.04750 429 ASN A C 1
ATOM 692 O O . ASN A 1 88 ? -11.04183 8.76222 -0.06558 1.000 19.65171 429 ASN A O 1
ATOM 697 N N . PRO A 1 89 ? -11.17689 9.95900 1.83360 1.000 19.06500 430 PRO A N 1
ATOM 698 C CA . PRO A 1 89 ? -11.55700 8.79800 2.63681 1.000 21.52332 430 PRO A CA 1
ATOM 699 C C . PRO A 1 89 ? -12.82830 8.15991 2.10923 1.000 21.90418 430 PRO A C 1
ATOM 700 O O . PRO A 1 89 ? -13.72928 8.85715 1.61545 1.000 20.76172 430 PRO A O 1
ATOM 704 N N . PRO A 1 90 ? -12.95985 6.83769 2.24154 1.000 21.05356 431 PRO A N 1
ATOM 705 C CA . PRO A 1 90 ? -14.05449 6.13639 1.54845 1.000 24.28650 431 PRO A CA 1
ATOM 706 C C . PRO A 1 90 ? -15.44355 6.50951 2.03596 1.000 23.62765 431 PRO A C 1
ATOM 707 O O . PRO A 1 90 ? -16.41843 6.24320 1.32137 1.000 26.15668 431 PRO A O 1
ATOM 711 N N . ASP A 1 91 ? -15.57576 7.10093 3.22075 1.000 22.30012 432 ASP A N 1
ATOM 712 C CA . ASP A 1 91 ? -16.88526 7.48053 3.73143 1.000 24.64455 432 ASP A CA 1
ATOM 713 C C . ASP A 1 91 ? -17.30189 8.89118 3.32797 1.000 23.72681 432 ASP A C 1
ATOM 714 O O . ASP A 1 91 ? -18.41438 9.30689 3.67223 1.000 27.16566 432 ASP A O 1
ATOM 719 N N . HIS A 1 92 ? -16.44494 9.63474 2.63137 1.000 21.76438 433 HIS A N 1
ATOM 720 C CA . HIS A 1 92 ? -16.80123 10.97861 2.18341 1.000 19.77615 433 HIS A CA 1
ATOM 721 C C . HIS A 1 92 ? -17.79594 10.91956 1.03189 1.000 20.99635 433 HIS A C 1
ATOM 722 O O . HIS A 1 92 ? -17.78450 9.99217 0.21506 1.000 20.72727 433 HIS A O 1
ATOM 729 N N . ASP A 1 93 ? -18.67132 11.92900 0.96870 1.000 18.77228 434 ASP A N 1
ATOM 730 C CA . ASP A 1 93 ? -19.75627 11.88174 -0.00641 1.000 18.27081 434 ASP A CA 1
ATOM 731 C C . ASP A 1 93 ? -19.23610 11.85742 -1.43885 1.000 18.94865 434 ASP A C 1
ATOM 732 O O . ASP A 1 93 ? -19.87731 11.25193 -2.31227 1.000 18.95685 434 ASP A O 1
A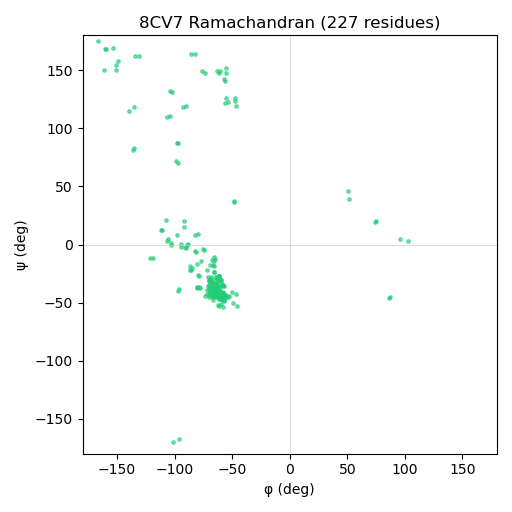TOM 737 N N . VAL A 1 94 ? -18.08612 12.49458 -1.70655 1.000 16.69229 435 VAL A N 1
ATOM 738 C CA . VAL A 1 94 ? -17.57884 12.53326 -3.08099 1.000 16.04292 435 VAL A CA 1
ATOM 739 C C . VAL A 1 94 ? -17.26728 11.12818 -3.56546 1.000 17.03976 435 VAL A C 1
ATOM 740 O O . VAL A 1 94 ? -17.33936 10.85048 -4.77050 1.000 15.74947 435 VAL A O 1
ATOM 744 N N . VAL A 1 95 ? -16.90996 10.22544 -2.64551 1.000 15.95993 436 VAL A N 1
ATOM 745 C CA . VAL A 1 95 ? -16.60640 8.85615 -3.02778 1.000 16.14021 436 VAL A CA 1
ATOM 746 C C . VAL A 1 95 ? -17.88320 8.12128 -3.41613 1.000 17.15253 436 VAL A C 1
ATOM 747 O O . VAL A 1 95 ? -17.89215 7.34558 -4.37401 1.000 19.32861 436 VAL A O 1
ATOM 751 N N . ALA A 1 96 ? -18.98338 8.35573 -2.69188 1.000 18.17168 437 ALA A N 1
ATOM 752 C CA . ALA A 1 96 ? -20.24806 7.73475 -3.07966 1.000 16.97217 437 ALA A CA 1
ATOM 753 C C . ALA A 1 96 ? -20.69534 8.23972 -4.43937 1.000 18.17988 437 ALA A C 1
ATOM 754 O O . ALA A 1 96 ? -21.25059 7.48009 -5.24509 1.000 19.56502 437 ALA A O 1
ATOM 756 N N . MET A 1 97 ? -20.46256 9.52632 -4.70624 1.000 15.96632 438 MET A N 1
ATOM 757 C CA . MET A 1 97 ? -20.78932 10.08706 -6.01014 1.000 14.33263 438 MET A CA 1
ATOM 758 C C . MET A 1 97 ? -19.90382 9.51521 -7.10269 1.000 16.26878 438 MET A C 1
ATOM 759 O O . MET A 1 97 ? -20.40340 9.13844 -8.17751 1.000 15.52381 438 MET A O 1
ATOM 764 N N . ALA A 1 98 ? -18.59736 9.43340 -6.84372 1.000 16.97118 439 ALA A N 1
ATOM 765 C CA . ALA A 1 98 ? -17.68246 8.79584 -7.78640 1.000 16.63570 439 ALA A CA 1
ATOM 766 C C . ALA A 1 98 ? -18.12078 7.37568 -8.11334 1.000 16.15685 439 ALA A C 1
ATOM 767 O O . ALA A 1 98 ? -18.09789 6.96752 -9.27930 1.000 18.12553 439 ALA A O 1
ATOM 769 N N . ARG A 1 99 ? -18.50323 6.59969 -7.09579 1.000 16.36196 440 ARG A N 1
ATOM 770 C CA . ARG A 1 99 ? -18.85924 5.20998 -7.34250 1.000 17.54058 440 ARG A CA 1
ATOM 771 C C . ARG A 1 99 ? -20.09399 5.11273 -8.22691 1.000 19.14369 440 ARG A C 1
ATOM 772 O O . ARG A 1 99 ? -20.18890 4.21274 -9.07411 1.000 19.24394 440 ARG A O 1
ATOM 780 N N . LYS A 1 100 ? -21.06288 6.01170 -8.03008 1.000 18.40783 441 LYS A N 1
ATOM 781 C CA . LYS A 1 100 ? -22.26195 5.96979 -8.85905 1.000 18.99034 441 LYS A CA 1
ATOM 782 C C . LYS A 1 100 ? -21.92445 6.30662 -10.29877 1.000 18.38477 441 LYS A C 1
ATOM 783 O O . LYS A 1 100 ? -22.41875 5.65109 -11.22653 1.000 19.71382 441 LYS A O 1
ATOM 789 N N . LEU A 1 101 ? -21.06312 7.30626 -10.49719 1.000 18.05356 442 LEU A N 1
ATOM 790 C CA . LEU A 1 101 ? -20.68562 7.69450 -11.84912 1.000 16.53332 442 LEU A CA 1
ATOM 791 C C . LEU A 1 101 ? -19.81501 6.62485 -12.48689 1.000 17.65200 442 LEU A C 1
ATOM 792 O O . LEU A 1 101 ? -19.97556 6.30886 -13.67464 1.000 16.09220 442 LEU A O 1
ATOM 797 N N . GLN A 1 102 ? -18.91934 6.01668 -11.71168 1.000 15.10286 443 GLN A N 1
ATOM 798 C CA . GLN A 1 102 ? -18.09097 4.98896 -12.31732 1.000 14.81964 443 GLN A CA 1
ATOM 799 C C . GLN A 1 102 ? -18.91558 3.75705 -12.66585 1.000 15.98734 443 GLN A C 1
ATOM 800 O O . GLN A 1 102 ? -18.61199 3.09255 -13.65800 1.000 18.82669 443 GLN A O 1
ATOM 806 N N . ASP A 1 103 ? -19.97344 3.45810 -11.90104 1.000 17.33095 444 ASP A N 1
ATOM 807 C CA . ASP A 1 103 ? -20.87568 2.37317 -12.29314 1.000 19.49298 444 ASP A CA 1
ATOM 808 C C . ASP A 1 103 ? -21.46236 2.64434 -13.67304 1.000 21.06027 444 ASP A C 1
ATOM 809 O O . ASP A 1 103 ? -21.54468 1.74257 -14.51480 1.000 21.47824 444 ASP A O 1
ATOM 814 N N . VAL A 1 104 ? -21.89795 3.88849 -13.90717 1.000 18.38899 445 VAL A N 1
ATOM 815 C CA . VAL A 1 104 ? -22.42230 4.27327 -15.22204 1.000 19.99311 445 VAL A CA 1
ATOM 816 C C . VAL A 1 104 ? -21.35725 4.05986 -16.28609 1.000 17.98778 445 VAL A C 1
ATOM 817 O O . VAL A 1 104 ? -21.61102 3.46108 -17.33582 1.000 17.90706 445 VAL A O 1
ATOM 821 N N . PHE A 1 105 ? -20.13622 4.51841 -16.01195 1.000 16.19198 446 PHE A N 1
ATOM 822 C CA . PHE A 1 105 ? -19.06081 4.37681 -16.98768 1.000 15.83535 446 PHE A CA 1
ATOM 823 C C . PHE A 1 105 ? -18.76027 2.90593 -17.27500 1.000 16.31823 446 PHE A C 1
ATOM 824 O O . PHE A 1 105 ? -18.67434 2.49171 -18.43669 1.000 15.08773 446 PHE A O 1
ATOM 832 N N . GLU A 1 106 ? -18.52668 2.11250 -16.22949 1.000 16.43372 447 GLU A N 1
ATOM 833 C CA . GLU A 1 106 ? -18.01832 0.76479 -16.46992 1.000 15.87572 447 GLU A CA 1
ATOM 834 C C . GLU A 1 106 ? -19.04922 -0.09546 -17.18383 1.000 17.96928 447 GLU A C 1
ATOM 835 O O . GLU A 1 106 ? -18.69534 -0.94040 -18.01871 1.000 18.39637 447 GLU A O 1
ATOM 841 N N . PHE A 1 107 ? -20.33231 0.07469 -16.85358 1.000 18.62978 448 PHE A N 1
ATOM 842 C CA . PHE A 1 107 ? -21.32981 -0.78298 -17.47854 1.000 22.08602 448 PHE A CA 1
ATOM 843 C C . PHE A 1 107 ? -21.48814 -0.44114 -18.95366 1.000 18.35582 448 PHE A C 1
ATOM 844 O O . PHE A 1 107 ? -21.70565 -1.33814 -19.77644 1.000 22.35484 448 PHE A O 1
ATOM 852 N N . ARG A 1 108 ? -21.35438 0.84116 -19.31610 1.000 19.27555 449 ARG A N 1
ATOM 853 C CA . ARG A 1 108 ? -21.47075 1.18742 -20.72517 1.000 20.04518 449 ARG A CA 1
ATOM 854 C C . ARG A 1 108 ? -20.18042 0.91145 -21.48841 1.000 18.26780 449 ARG A C 1
ATOM 855 O O . ARG A 1 108 ? -20.23330 0.47954 -22.64552 1.000 19.10351 449 ARG A O 1
ATOM 863 N N . TYR A 1 109 ? -19.01918 1.15245 -20.86015 1.000 16.40973 450 TYR A N 1
ATOM 864 C CA . TYR A 1 109 ? -17.74406 0.81892 -21.48824 1.000 16.60396 450 TYR A CA 1
ATOM 865 C C . TYR A 1 109 ? -17.65665 -0.66978 -21.79814 1.000 18.32579 450 TYR A C 1
ATOM 866 O O . TYR A 1 109 ? -17.07853 -1.07176 -22.81836 1.000 19.55402 450 TYR A O 1
ATOM 875 N N . ALA A 1 110 ? -18.28255 -1.50197 -20.96931 1.000 18.79188 451 ALA A N 1
ATOM 876 C CA . ALA A 1 110 ? -18.26322 -2.93803 -21.22877 1.000 20.78485 451 ALA A CA 1
ATOM 877 C C . ALA A 1 110 ? -19.05150 -3.32838 -22.47575 1.000 22.17053 451 ALA A C 1
ATOM 878 O O . ALA A 1 110 ? -18.90740 -4.46089 -22.95159 1.000 24.08001 451 ALA A O 1
ATOM 880 N N . LYS A 1 111 ? -19.86676 -2.42252 -23.01883 1.000 21.53431 452 LYS A N 1
ATOM 881 C CA . LYS A 1 111 ? -20.60819 -2.67965 -24.24893 1.000 24.91507 452 LYS A CA 1
ATOM 882 C C . LYS A 1 111 ? -19.87214 -2.23565 -25.50306 1.000 28.61274 452 LYS A C 1
ATOM 883 O O . LYS A 1 111 ? -20.50308 -2.07426 -26.55286 1.000 30.10521 452 LYS A O 1
ATOM 889 N N . MET A 1 112 ? -18.56692 -2.06859 -25.42373 1.000 29.27173 453 MET A N 1
ATOM 890 C CA . MET A 1 112 ? -17.76801 -1.54648 -26.52059 1.000 29.37214 453 MET A CA 1
ATOM 891 C C . MET A 1 112 ? -17.96910 -2.41677 -27.76381 1.000 34.10372 453 MET A C 1
ATOM 892 O O . MET A 1 112 ? -17.74443 -3.63914 -27.70397 1.000 32.30469 453 MET A O 1
ATOM 897 N N . PRO A 1 113 ? -18.42477 -1.85592 -28.88188 1.000 33.07964 454 PRO A N 1
ATOM 898 C CA . PRO A 1 113 ? -18.63717 -2.67435 -30.08395 1.000 37.97125 454 PRO A CA 1
ATOM 899 C C . PRO A 1 113 ? -17.34063 -3.31734 -30.54853 1.000 43.03162 454 PRO A C 1
ATOM 900 O O . PRO A 1 113 ? -16.25354 -2.76691 -30.36663 1.000 41.52804 454 PRO A O 1
ATOM 904 N N . ASP A 1 114 ? -17.46812 -4.49400 -31.15542 1.000 50.07288 455 ASP A N 1
ATOM 905 C CA . ASP A 1 114 ? -16.29201 -5.28607 -31.52518 1.000 58.47713 455 ASP A CA 1
ATOM 906 C C . ASP A 1 114 ? -15.54902 -4.70180 -32.72305 1.000 63.27661 455 ASP A C 1
ATOM 907 O O . ASP A 1 114 ? -14.33637 -4.89062 -32.86145 1.000 69.65458 455 ASP A O 1
ATOM 912 N N . SER B 1 5 ? 8.41721 -1.74511 -12.68300 1.000 47.47764 346 SER B N 1
ATOM 913 C CA . SER B 1 5 ? 8.96566 -1.57157 -11.34200 1.000 47.58953 346 SER B CA 1
ATOM 914 C C . SER B 1 5 ? 8.50547 -2.70606 -10.41895 1.000 41.70095 346 SER B C 1
ATOM 915 O O . SER B 1 5 ? 7.30100 -2.96821 -10.28260 1.000 39.44476 346 SER B O 1
ATOM 918 N N . SER B 1 6 ? 9.47792 -3.39096 -9.80176 1.000 41.61302 347 SER B N 1
ATOM 919 C CA . SER B 1 6 ? 9.16053 -4.49168 -8.89541 1.000 40.03843 347 SER B CA 1
ATOM 920 C C . SER B 1 6 ? 8.25290 -4.03208 -7.76739 1.000 33.01884 347 SER B C 1
ATOM 921 O O . SER B 1 6 ? 7.35284 -4.76948 -7.35378 1.000 31.66265 347 SER B O 1
ATOM 924 N N . GLU B 1 7 ? 8.44883 -2.80193 -7.29835 1.000 30.10349 348 GLU B N 1
ATOM 925 C CA . GLU B 1 7 ? 7.69368 -2.28345 -6.16443 1.000 29.53881 348 GLU B CA 1
ATOM 926 C C . GLU B 1 7 ? 6.21090 -2.14369 -6.49101 1.000 30.70940 348 GLU B C 1
ATOM 927 O O . GLU B 1 7 ? 5.34800 -2.48658 -5.67197 1.000 25.29384 348 GLU B O 1
ATOM 933 N N . GLN B 1 8 ? 5.90025 -1.58832 -7.66491 1.000 30.40067 349 GLN B N 1
ATOM 934 C CA . GLN B 1 8 ? 4.51242 -1.51068 -8.10939 1.000 28.90382 349 GLN B CA 1
ATOM 935 C C . GLN B 1 8 ? 3.88581 -2.89142 -8.16690 1.000 24.21486 349 GLN B C 1
ATOM 936 O O . GLN B 1 8 ? 2.74264 -3.09119 -7.73912 1.000 21.49284 349 GLN B O 1
ATOM 942 N N . LEU B 1 9 ? 4.61808 -3.85321 -8.72627 1.000 22.56633 350 LEU B N 1
ATOM 943 C CA . LEU B 1 9 ? 4.08049 -5.19464 -8.88181 1.000 24.91929 350 LEU B CA 1
ATOM 944 C C . LEU B 1 9 ? 3.90631 -5.88972 -7.53485 1.000 23.25386 350 LEU B C 1
ATOM 945 O O . LEU B 1 9 ? 3.02002 -6.73471 -7.39625 1.000 21.19809 350 LEU B O 1
ATOM 950 N N . LYS B 1 10 ? 4.70957 -5.53790 -6.52574 1.000 20.91704 351 LYS B N 1
ATOM 951 C CA . LYS B 1 10 ? 4.44505 -6.05916 -5.18501 1.000 21.36256 351 LYS B CA 1
ATOM 952 C C . LYS B 1 10 ? 3.12154 -5.53948 -4.65087 1.000 18.80426 351 LYS B C 1
ATOM 953 O O . LYS B 1 10 ? 2.38217 -6.26916 -3.98660 1.000 17.86246 351 LYS B O 1
ATOM 959 N N . HIS B 1 11 ? 2.82573 -4.25698 -4.87994 1.000 19.21416 352 HIS B N 1
ATOM 960 C CA . HIS B 1 11 ? 1.52429 -3.75075 -4.47144 1.000 18.61322 352 HIS B CA 1
ATOM 961 C C . HIS B 1 11 ? 0.40410 -4.48391 -5.19930 1.000 17.65122 352 HIS B C 1
ATOM 962 O O . HIS B 1 11 ? -0.61340 -4.83695 -4.59211 1.000 16.93838 352 HIS B O 1
ATOM 969 N N . CYS B 1 12 ? 0.57573 -4.72063 -6.50320 1.000 17.92143 353 CYS B N 1
ATOM 970 C CA . CYS B 1 12 ? -0.41550 -5.48007 -7.26313 1.000 17.42465 353 CYS B CA 1
ATOM 971 C C . CYS B 1 12 ? -0.58835 -6.88525 -6.70009 1.000 16.40291 353 CYS B C 1
ATOM 972 O O . CYS B 1 12 ? -1.71105 -7.38347 -6.58376 1.000 16.98785 353 CYS B O 1
ATOM 975 N N . ASN B 1 13 ? 0.51736 -7.54955 -6.36653 1.000 16.91098 354 ASN B N 1
ATOM 976 C CA . ASN B 1 13 ? 0.41702 -8.88565 -5.80154 1.000 15.91817 354 ASN B CA 1
ATOM 977 C C . ASN B 1 13 ? -0.31226 -8.86228 -4.46657 1.000 18.25697 354 ASN B C 1
ATOM 978 O O . ASN B 1 13 ? -1.05784 -9.80051 -4.14335 1.000 17.20793 354 ASN B O 1
ATOM 983 N N . GLY B 1 14 ? -0.09238 -7.80999 -3.66759 1.000 17.05625 355 GLY B N 1
ATOM 984 C CA . GLY B 1 14 ? -0.82461 -7.68225 -2.42076 1.000 15.76269 355 GLY B CA 1
ATOM 985 C C . GLY B 1 14 ? -2.31586 -7.55217 -2.65386 1.000 14.82346 355 GLY B C 1
ATOM 986 O O . GLY B 1 14 ? -3.11612 -8.21942 -1.99168 1.000 16.23672 355 GLY B O 1
ATOM 987 N N . ILE B 1 15 ? -2.70855 -6.71504 -3.61612 1.000 15.21777 356 ILE B N 1
ATOM 988 C CA . ILE B 1 15 ? -4.12028 -6.60758 -3.97595 1.000 15.32581 356 I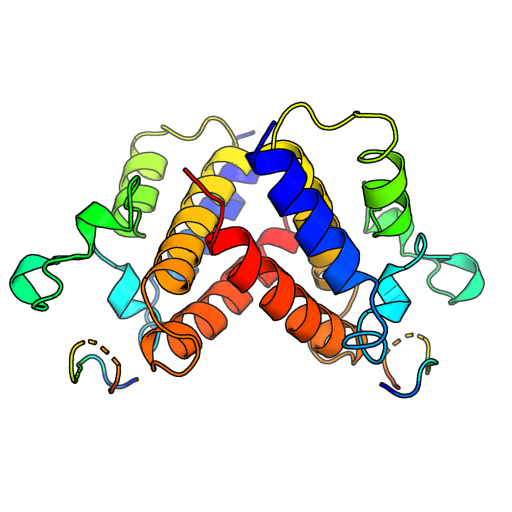LE B CA 1
ATOM 989 C C . ILE B 1 15 ? -4.66017 -7.96428 -4.39557 1.000 16.39463 356 ILE B C 1
ATOM 990 O O . ILE B 1 15 ? -5.75110 -8.37223 -3.97972 1.000 15.95093 356 ILE B O 1
ATOM 995 N N . LEU B 1 16 ? -3.91200 -8.67069 -5.25117 1.000 14.79354 357 LEU B N 1
ATOM 996 C CA . LEU B 1 16 ? -4.37506 -9.96564 -5.74084 1.000 16.26557 357 LEU B CA 1
ATOM 997 C C . LEU B 1 16 ? -4.57612 -10.94752 -4.59127 1.000 15.67301 357 LEU B C 1
ATOM 998 O O . LEU B 1 16 ? -5.59060 -11.65970 -4.54918 1.000 14.64553 357 LEU B O 1
ATOM 1003 N N . LYS B 1 17 ? -3.61881 -10.99647 -3.65313 1.000 16.20767 358 LYS B N 1
ATOM 1004 C CA . LYS B 1 17 ? -3.76743 -11.83908 -2.46946 1.000 17.87348 358 LYS B CA 1
ATOM 1005 C C . LYS B 1 17 ? -5.03287 -11.48168 -1.70651 1.000 16.46300 358 LYS B C 1
ATOM 1006 O O . LYS B 1 17 ? -5.77191 -12.36987 -1.26504 1.000 18.70976 358 LYS B O 1
ATOM 1012 N N . GLU B 1 18 ? -5.31438 -10.18763 -1.56237 1.000 15.72344 359 GLU B N 1
ATOM 1013 C CA . GLU B 1 18 ? -6.53512 -9.78340 -0.87194 1.000 17.23777 359 GLU B CA 1
ATOM 1014 C C . GLU B 1 18 ? -7.77946 -10.22728 -1.62775 1.000 18.03830 359 GLU B C 1
ATOM 1015 O O . GLU B 1 18 ? -8.73764 -10.72017 -1.02249 1.000 19.62878 359 GLU B O 1
ATOM 1021 N N . LEU B 1 19 ? -7.79036 -10.06089 -2.95683 1.000 16.11009 360 LEU B N 1
ATOM 1022 C CA . LEU B 1 19 ? -8.97702 -10.44245 -3.71757 1.000 15.03103 360 LEU B CA 1
ATOM 1023 C C . LEU B 1 19 ? -9.27976 -11.92923 -3.59412 1.000 14.63039 360 LEU B C 1
ATOM 1024 O O . LEU B 1 19 ? -10.44271 -12.33025 -3.68952 1.000 18.25041 360 LEU B O 1
ATOM 1029 N N . LEU B 1 20 ? -8.26048 -12.74796 -3.35728 1.000 14.17524 361 LEU B N 1
ATOM 1030 C CA . LEU B 1 20 ? -8.40902 -14.19339 -3.26440 1.000 16.88615 361 LEU B CA 1
ATOM 1031 C C . LEU B 1 20 ? -8.58376 -14.67946 -1.83139 1.000 19.95700 361 LEU B C 1
ATOM 1032 O O . LEU B 1 20 ? -8.77964 -15.88137 -1.62183 1.000 21.88438 361 LEU B O 1
ATOM 1037 N N . SER B 1 21 ? -8.54455 -13.77740 -0.85191 1.000 16.76386 362 SER B N 1
ATOM 1038 C CA . SER B 1 21 ? -8.52977 -14.14692 0.55710 1.000 18.60335 362 SER B CA 1
ATOM 1039 C C . SER B 1 21 ? -9.93513 -14.43852 1.06856 1.000 17.38841 362 SER B C 1
ATOM 1040 O O . SER B 1 21 ? -10.94556 -14.06425 0.46262 1.000 20.27675 362 SER B O 1
ATOM 1043 N N . LYS B 1 22 ? -9.99103 -15.10163 2.22396 1.000 19.22364 363 LYS B N 1
ATOM 1044 C CA . LYS B 1 22 ? -11.27448 -15.48621 2.79228 1.000 19.64070 363 LYS B CA 1
ATOM 1045 C C . LYS B 1 22 ? -12.13821 -14.27340 3.10741 1.000 20.73647 363 LYS B C 1
ATOM 1046 O O . LYS B 1 22 ? -13.37225 -14.36840 3.06187 1.000 21.19379 363 LYS B O 1
ATOM 1052 N N . LYS B 1 23 ? -11.51037 -13.12247 3.37792 1.000 19.73873 364 LYS B N 1
ATOM 1053 C CA . LYS B 1 23 ? -12.24120 -11.89024 3.67006 1.000 21.02271 364 LYS B CA 1
ATOM 1054 C C . LYS B 1 23 ? -13.31318 -11.58659 2.63508 1.000 20.18560 364 LYS B C 1
ATOM 1055 O O . LYS B 1 23 ? -14.41118 -11.13192 2.97860 1.000 22.89363 364 LYS B O 1
ATOM 1061 N N . HIS B 1 24 ? -13.00893 -11.80763 1.36240 1.000 18.66524 365 HIS B N 1
ATOM 1062 C CA . HIS B 1 24 ? -13.89674 -11.40488 0.28024 1.000 16.72824 365 HIS B CA 1
ATOM 1063 C C . HIS B 1 24 ? -14.52600 -12.59352 -0.42196 1.000 18.69203 365 HIS B C 1
ATOM 1064 O O . HIS B 1 24 ? -15.13493 -12.42476 -1.49097 1.000 17.28002 365 HIS B O 1
ATOM 1071 N N . ALA B 1 25 ? -14.42248 -13.78454 0.16176 1.000 18.03149 366 ALA B N 1
ATOM 1072 C CA . ALA B 1 25 ? -14.82241 -14.99360 -0.54848 1.000 19.48236 366 ALA B CA 1
ATOM 1073 C C . ALA B 1 25 ? -16.31389 -15.04387 -0.84034 1.000 21.17924 366 ALA B C 1
ATOM 1074 O O . ALA B 1 25 ? -16.71381 -15.72269 -1.79243 1.000 21.08687 366 ALA B O 1
ATOM 1076 N N . ALA B 1 26 ? -17.14844 -14.33075 -0.07713 1.000 20.51230 367 ALA B N 1
ATOM 1077 C CA . ALA B 1 26 ? -18.58706 -14.42474 -0.31842 1.000 21.23141 367 ALA B CA 1
ATOM 1078 C C . ALA B 1 26 ? -18.97408 -13.89384 -1.69151 1.000 22.58261 367 ALA B C 1
ATOM 1079 O O . ALA B 1 26 ? -19.95924 -14.36092 -2.27517 1.000 21.27900 367 ALA B O 1
ATOM 1081 N N . TYR B 1 27 ? -18.22400 -12.92941 -2.22458 1.000 21.74209 368 TYR B N 1
ATOM 1082 C CA . TYR B 1 27 ? -18.54487 -12.34948 -3.52162 1.000 18.07165 368 TYR B CA 1
ATOM 1083 C C . TYR B 1 27 ? -17.44457 -12.54039 -4.55199 1.000 18.23344 368 TYR B C 1
ATOM 1084 O O . TYR B 1 27 ? -17.68479 -12.29803 -5.74029 1.000 17.02727 368 TYR B O 1
ATOM 1093 N N . ALA B 1 28 ? -16.25824 -12.97684 -4.15043 1.000 17.37971 369 ALA B N 1
ATOM 1094 C CA . ALA B 1 28 ? -15.17805 -13.13794 -5.11137 1.000 16.04238 369 ALA B CA 1
ATOM 1095 C C . ALA B 1 28 ? -15.19817 -14.49172 -5.80342 1.000 16.58157 369 ALA B C 1
ATOM 1096 O O . ALA B 1 28 ? -14.59452 -14.63336 -6.86815 1.000 15.48745 369 ALA B O 1
ATOM 1098 N N . TRP B 1 29 ? -15.89208 -15.48459 -5.24628 1.000 15.77038 370 TRP B N 1
ATOM 1099 C CA . TRP B 1 29 ? -15.72344 -16.84249 -5.75119 1.000 15.40619 370 TRP B CA 1
ATOM 1100 C C . TRP B 1 29 ? -16.11681 -17.04409 -7.21750 1.000 17.38117 370 TRP B C 1
ATOM 1101 O O . TRP B 1 29 ? -15.50187 -17.91681 -7.85522 1.000 18.02183 370 TRP B O 1
ATOM 1112 N N . PRO B 1 30 ? -17.07533 -16.31783 -7.81582 1.000 15.24495 371 PRO B N 1
ATOM 1113 C CA . PRO B 1 30 ? -17.32472 -16.52372 -9.25559 1.000 15.17133 371 PRO B CA 1
ATOM 1114 C C . PRO B 1 30 ? -16.15437 -16.12349 -10.13236 1.000 16.19700 371 PRO B C 1
ATOM 1115 O O . PRO B 1 30 ? -16.14347 -16.48616 -11.31367 1.000 18.75321 371 PRO B O 1
ATOM 1119 N N . PHE B 1 31 ? -15.16366 -15.41607 -9.58910 1.000 15.20551 372 PHE B N 1
ATOM 1120 C CA . PHE B 1 31 ? -14.03316 -14.90607 -10.34701 1.000 14.71938 372 PHE B CA 1
ATOM 1121 C C . PHE B 1 31 ? -12.75963 -15.69324 -10.08560 1.000 14.19637 372 PHE B C 1
ATOM 1122 O O . PHE B 1 31 ? -11.70477 -15.34767 -10.62474 1.000 15.84374 372 PHE B O 1
ATOM 1130 N N . TYR B 1 32 ? -12.83561 -16.77452 -9.30153 1.000 14.93129 373 TYR B N 1
ATOM 1131 C CA . TYR B 1 32 ? -11.63493 -17.51564 -8.93615 1.000 15.95291 373 TYR B CA 1
ATOM 1132 C C . TYR B 1 32 ? -11.02852 -18.26442 -10.11803 1.000 17.49420 373 TYR B C 1
ATOM 1133 O O . TYR B 1 32 ? -9.80670 -18.40507 -10.19714 1.000 19.12572 373 TYR B O 1
ATOM 1142 N N . LYS B 1 33 ? -11.85975 -18.80556 -11.00297 1.000 16.91901 374 LYS B N 1
ATOM 1143 C CA . LYS B 1 33 ? -11.46830 -19.66762 -12.10727 1.000 14.98162 374 LYS B CA 1
ATOM 1144 C C . LYS B 1 33 ? -12.13171 -19.16677 -13.37928 1.000 16.22270 374 LYS B C 1
ATOM 1145 O O . LYS B 1 33 ? -13.12945 -18.45038 -13.31204 1.000 15.40826 374 LYS B O 1
ATOM 1151 N N . PRO B 1 34 ? -11.63943 -19.56753 -14.55526 1.000 18.76185 375 PRO B N 1
ATOM 1152 C CA . PRO B 1 34 ? -12.31730 -19.16948 -15.79411 1.000 17.23597 375 PRO B CA 1
ATOM 1153 C C . PRO B 1 34 ? -13.77622 -19.59234 -15.77737 1.000 16.15106 375 PRO B C 1
ATOM 1154 O O . PRO B 1 34 ? -14.12658 -20.68949 -15.31480 1.000 18.57803 375 PRO B O 1
ATOM 1158 N N . VAL B 1 35 ? -14.62676 -18.70881 -16.29470 1.000 16.14509 376 VAL B N 1
ATOM 1159 C CA . VAL B 1 35 ? -16.03722 -19.01773 -16.45196 1.000 15.24971 376 VAL B CA 1
ATOM 1160 C C . VAL B 1 35 ? -16.15731 -20.32058 -17.22720 1.000 17.89737 376 VAL B C 1
ATOM 1161 O O . VAL B 1 35 ? -15.64412 -20.43180 -18.34411 1.000 20.34351 376 VAL B O 1
ATOM 1165 N N . ASP B 1 36 ? -16.82815 -21.30913 -16.65279 1.000 18.15717 377 ASP B N 1
ATOM 1166 C CA . ASP B 1 36 ? -17.02234 -22.58373 -17.34155 1.000 19.08076 377 ASP B CA 1
ATOM 1167 C C . ASP B 1 36 ? -18.40487 -22.50390 -17.96434 1.000 21.25705 377 ASP B C 1
ATOM 1168 O O . ASP B 1 36 ? -19.40539 -22.88692 -17.36237 1.000 22.46127 377 ASP B O 1
ATOM 1173 N N . ALA B 1 37 ? -18.45709 -21.96180 -19.18410 1.000 16.84520 378 ALA B N 1
ATOM 1174 C CA . ALA B 1 37 ? -19.73618 -21.58845 -19.77384 1.000 19.67536 378 ALA B CA 1
ATOM 1175 C C . ALA B 1 37 ? -20.63790 -22.80084 -19.94206 1.000 22.36325 378 ALA B C 1
ATOM 1176 O O . ALA B 1 37 ? -21.83051 -22.75835 -19.60875 1.000 21.31235 378 ALA B O 1
ATOM 1178 N N . SER B 1 38 ? -20.08366 -23.89637 -20.44699 1.000 22.69900 379 SER B N 1
ATOM 1179 C CA . SER B 1 38 ? -20.91503 -25.07355 -20.66636 1.000 22.36032 379 SER B CA 1
ATOM 1180 C C . SER B 1 38 ? -21.50699 -25.57279 -19.35321 1.000 24.73391 379 SER B C 1
ATOM 1181 O O . SER B 1 38 ? -22.70560 -25.87090 -19.28051 1.000 29.26700 379 SER B O 1
ATOM 1185 N N . ALA B 1 39 ? -20.68746 -25.64593 -18.29539 1.000 23.73808 380 ALA B N 1
ATOM 1186 C CA . ALA B 1 39 ? -21.16347 -26.16346 -17.01265 1.000 23.90544 380 ALA B CA 1
ATOM 1187 C C . ALA B 1 39 ? -22.27021 -25.29855 -16.41518 1.000 24.49261 380 ALA B C 1
ATOM 1188 O O . ALA B 1 39 ? -23.16159 -25.82245 -15.72907 1.000 25.70614 380 ALA B O 1
ATOM 1190 N N . LEU B 1 40 ? -22.21933 -23.98688 -16.63978 1.000 21.37876 381 LEU B N 1
ATOM 1191 C CA . LEU B 1 40 ? -23.19833 -23.04812 -16.10645 1.000 20.19801 381 LEU B CA 1
ATOM 1192 C C . LEU B 1 40 ? -24.39260 -22.87179 -17.03400 1.000 21.15936 381 LEU B C 1
ATOM 1193 O O . LEU B 1 40 ? -25.30376 -22.10679 -16.71025 1.000 22.46819 381 LEU B O 1
ATOM 1198 N N . GLY B 1 41 ? -24.41530 -23.56911 -18.16956 1.000 20.53084 382 GLY B N 1
ATOM 1199 C CA . GLY B 1 41 ? -25.49004 -23.40878 -19.12189 1.000 21.40976 382 GLY B CA 1
ATOM 1200 C C . GLY B 1 41 ? -25.42578 -22.12687 -19.91243 1.000 19.17894 382 GLY B C 1
ATOM 1201 O O . GLY B 1 41 ? -26.43818 -21.71857 -20.49267 1.000 22.06257 382 GLY B O 1
ATOM 1202 N N . LEU B 1 42 ? -24.26371 -21.48162 -19.96719 1.000 18.83796 383 LEU B N 1
ATOM 1203 C CA . LEU B 1 42 ? -24.14055 -20.16669 -20.61013 1.000 16.72701 383 LEU B CA 1
ATOM 1204 C C . LEU B 1 42 ? -23.63471 -20.33717 -22.04352 1.000 17.68145 383 LEU B C 1
ATOM 1205 O O . LEU B 1 42 ? -22.50947 -19.98039 -22.38839 1.000 18.09306 383 LEU B O 1
ATOM 1210 N N . HIS B 1 43 ? -24.49923 -20.89258 -22.89330 1.000 18.00413 384 HIS B N 1
ATOM 1211 C CA . HIS B 1 43 ? -24.02730 -21.33123 -24.20214 1.000 16.68491 384 HIS B CA 1
ATOM 1212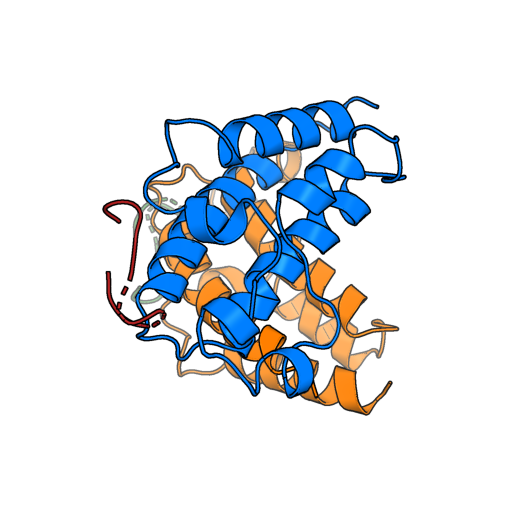 C C . HIS B 1 43 ? -23.76330 -20.19646 -25.17616 1.000 18.75099 384 HIS B C 1
ATOM 1213 O O . HIS B 1 43 ? -23.28239 -20.48836 -26.28027 1.000 18.82553 384 HIS B O 1
ATOM 1220 N N . ASP B 1 44 ? -24.06101 -18.94812 -24.81361 1.000 15.40047 385 ASP B N 1
ATOM 1221 C CA . ASP B 1 44 ? -23.71815 -17.77598 -25.61335 1.000 15.17354 385 ASP B CA 1
ATOM 1222 C C . ASP B 1 44 ? -22.51410 -17.02316 -25.07171 1.000 15.49586 385 ASP B C 1
ATOM 1223 O O . ASP B 1 44 ? -22.10481 -16.01918 -25.66698 1.000 15.35931 385 ASP B O 1
ATOM 1228 N N . TYR B 1 45 ? -21.93470 -17.48748 -23.96834 1.000 16.20970 386 TYR B N 1
ATOM 1229 C CA . TYR B 1 45 ? -20.90482 -16.70958 -23.28823 1.000 14.25233 386 TYR B CA 1
ATOM 1230 C C . TYR B 1 45 ? -19.74596 -16.38117 -24.22314 1.000 14.29147 386 TYR B C 1
ATOM 1231 O O . TYR B 1 45 ? -19.30933 -15.22913 -24.30151 1.000 14.65199 386 TYR B O 1
ATOM 1240 N N . HIS B 1 46 ? -19.23348 -17.37542 -24.94717 1.000 16.44908 387 HIS B N 1
ATOM 1241 C CA . HIS B 1 46 ? -18.06515 -17.12671 -25.78328 1.000 16.40262 387 HIS B CA 1
ATOM 1242 C C . HIS B 1 46 ? -18.39331 -16.48249 -27.11946 1.000 18.33776 387 HIS B C 1
ATOM 1243 O O . HIS B 1 46 ? -17.46190 -16.09696 -27.83267 1.000 21.92645 387 HIS B O 1
ATOM 1250 N N . ASP B 1 47 ? -19.67441 -16.32561 -27.45355 1.000 15.84633 388 ASP B N 1
ATOM 1251 C CA . ASP B 1 47 ? -20.05435 -15.43813 -28.55066 1.000 16.62387 388 ASP B CA 1
ATOM 1252 C C . ASP B 1 47 ? -20.05304 -13.97461 -28.14292 1.000 16.43536 388 ASP B C 1
ATOM 1253 O O . ASP B 1 47 ? -19.89479 -13.09424 -29.00335 1.000 21.40020 388 ASP B O 1
ATOM 1258 N N . ILE B 1 48 ? -20.26874 -13.71249 -26.85952 1.000 14.90542 389 ILE B N 1
ATOM 1259 C CA . ILE B 1 48 ? -20.36522 -12.36676 -26.32523 1.000 15.63142 389 ILE B CA 1
ATOM 1260 C C . ILE B 1 48 ? -19.03858 -11.88669 -25.74926 1.000 17.20107 389 ILE B C 1
ATOM 1261 O O . ILE B 1 48 ? -18.66631 -10.73011 -25.95048 1.000 19.18078 389 ILE B O 1
ATOM 1266 N N . ILE B 1 49 ? -18.28537 -12.76960 -25.09581 1.000 15.47300 390 ILE B N 1
ATOM 1267 C CA . ILE B 1 49 ? -17.04663 -12.40633 -24.40894 1.000 15.95154 390 ILE B CA 1
ATOM 1268 C C . ILE B 1 49 ? -15.88228 -12.93390 -25.23490 1.000 18.00771 390 ILE B C 1
ATOM 1269 O O . ILE B 1 49 ? -15.66703 -14.15183 -25.30618 1.000 20.53298 390 ILE B O 1
ATOM 1274 N N . LYS B 1 50 ? -15.13075 -12.02430 -25.86266 1.000 18.23022 391 LYS B N 1
ATOM 1275 C CA . LYS B 1 50 ? -14.06856 -12.44577 -26.76509 1.000 23.45283 391 LYS B CA 1
ATOM 1276 C C . LYS B 1 50 ? -12.76129 -12.73059 -26.03766 1.000 22.98433 391 LYS B C 1
ATOM 1277 O O . LYS B 1 50 ? -11.92746 -13.48312 -26.56108 1.000 23.72906 391 LYS B O 1
ATOM 1283 N N . HIS B 1 51 ? -12.56816 -12.16786 -24.84614 1.000 20.02002 392 HIS B N 1
ATOM 1284 C CA . HIS B 1 51 ? -11.29763 -12.27151 -24.12391 1.000 20.25863 392 HIS B CA 1
ATOM 1285 C C . HIS B 1 51 ? -11.59233 -12.57364 -22.66179 1.000 18.12451 392 HIS B C 1
ATOM 1286 O O . HIS B 1 51 ? -11.59768 -11.67520 -21.80840 1.000 20.23820 392 HIS B O 1
ATOM 1293 N N . PRO B 1 52 ? -11.85756 -13.84238 -22.33709 1.000 18.14778 393 PRO B N 1
ATOM 1294 C CA . PRO B 1 52 ? -12.15146 -14.21031 -20.94468 1.000 17.76236 393 PRO B CA 1
ATOM 1295 C C . PRO B 1 52 ? -10.97228 -13.90039 -20.04607 1.000 18.10992 393 PRO B C 1
ATOM 1296 O O . PRO B 1 52 ? -9.81341 -13.98387 -20.46391 1.000 20.86917 393 PRO B O 1
ATOM 1300 N N . MET B 1 53 ? -11.27317 -13.53643 -18.79882 1.000 15.72579 394 MET B N 1
ATOM 1301 C CA . MET B 1 53 ? -10.20767 -13.35412 -17.82432 1.000 15.37395 394 MET B CA 1
ATOM 1302 C C . MET B 1 53 ? -10.75809 -13.66958 -16.43699 1.000 16.81433 394 MET B C 1
ATOM 1303 O O . MET B 1 53 ? -11.96199 -13.57278 -16.19750 1.000 16.32034 394 MET B O 1
ATOM 1308 N N . ASP B 1 54 ? -9.86892 -14.07022 -15.52944 1.000 15.95879 395 ASP B N 1
ATOM 1309 C CA . ASP B 1 54 ? -10.25509 -14.46290 -14.18009 1.000 15.91533 395 ASP B CA 1
ATOM 1310 C C . ASP B 1 54 ? -9.03606 -14.37711 -13.27118 1.000 15.22286 395 ASP B C 1
ATOM 1311 O O . ASP B 1 54 ? -7.89912 -14.25988 -13.73386 1.000 16.41420 395 ASP B O 1
ATOM 1316 N N . LEU B 1 55 ? -9.29213 -14.47247 -11.96471 1.000 13.67145 396 LEU B N 1
ATOM 1317 C CA . LEU B 1 55 ? -8.22570 -14.25159 -10.99030 1.000 14.41446 396 LEU B CA 1
ATOM 1318 C C . LEU B 1 55 ? -7.15297 -15.33746 -11.03058 1.000 16.44991 396 LEU B C 1
ATOM 1319 O O . LEU B 1 55 ? -5.98098 -15.03018 -10.78084 1.000 18.17028 396 LEU B O 1
ATOM 1324 N N . SER B 1 56 ? -7.50856 -16.59953 -11.32339 1.000 17.49113 397 SER B N 1
ATOM 1325 C CA . SER B 1 56 ? -6.46419 -17.61405 -11.41478 1.000 17.84880 397 SER B CA 1
ATOM 1326 C C . SER B 1 56 ? -5.52112 -17.33038 -12.57392 1.000 21.00817 397 SER B C 1
ATOM 1327 O O . SER B 1 56 ? -4.31585 -17.61240 -12.48207 1.000 21.23288 397 SER B O 1
ATOM 1330 N N . THR B 1 57 ? -6.04017 -16.76364 -13.66311 1.000 19.13163 398 THR B N 1
ATOM 1331 C CA . THR B 1 57 ? -5.17694 -16.39795 -14.77875 1.000 20.88270 398 THR B CA 1
ATOM 1332 C C . THR B 1 57 ? -4.28215 -15.22248 -14.40053 1.000 20.79859 398 THR B C 1
ATOM 1333 O O . THR B 1 57 ? -3.07820 -15.24164 -14.68225 1.000 23.26533 398 THR B O 1
ATOM 1337 N N . VAL B 1 58 ? -4.84444 -14.20964 -13.73544 1.000 16.24203 399 VAL B N 1
ATOM 1338 C CA . VAL B 1 58 ? -4.02623 -13.09815 -13.24610 1.000 15.50711 399 VAL B CA 1
ATOM 1339 C C . VAL B 1 58 ? -2.93113 -13.61080 -12.31719 1.000 20.36529 399 VAL B C 1
ATOM 1340 O O . VAL B 1 58 ? -1.77903 -13.16752 -12.39080 1.000 21.33308 399 VAL B O 1
ATOM 1344 N N . LYS B 1 59 ? -3.26711 -14.57098 -11.44777 1.000 17.83417 400 LYS B N 1
ATOM 1345 C CA . LYS B 1 59 ? -2.27882 -15.10932 -10.51496 1.000 21.11756 400 LYS B CA 1
ATOM 1346 C C . LYS B 1 59 ? -1.17855 -15.85808 -11.25173 1.000 22.47364 400 LYS B C 1
ATOM 1347 O O . LYS B 1 59 ? 0.00736 -15.69963 -10.93653 1.000 25.49301 400 LYS B O 1
ATOM 1353 N N . ARG B 1 60 ? -1.55000 -16.68595 -12.23370 1.000 23.49069 401 ARG B N 1
ATOM 1354 C CA . ARG B 1 60 ? -0.53750 -17.41022 -12.99726 1.000 25.00836 401 ARG B CA 1
ATOM 1355 C C . ARG B 1 60 ? 0.38444 -16.44562 -13.73018 1.000 28.87710 401 ARG B C 1
ATOM 1356 O O . ARG B 1 60 ? 1.60799 -16.63047 -13.74398 1.000 31.70696 401 ARG B O 1
ATOM 1364 N N . LYS B 1 61 ? -0.18693 -15.39602 -14.32862 1.000 24.18113 402 LYS B N 1
ATOM 1365 C CA . LYS B 1 61 ? 0.62402 -14.41671 -15.04696 1.000 28.00771 402 LYS B CA 1
ATOM 1366 C C . LYS B 1 61 ? 1.53861 -13.64096 -14.10381 1.000 28.36071 402 LYS B C 1
ATOM 1367 O O . LYS B 1 61 ? 2.68160 -13.33196 -14.46122 1.000 30.50656 402 LYS B O 1
ATOM 1373 N N . MET B 1 62 ? 1.05286 -13.31254 -12.90002 1.000 26.82035 403 MET B N 1
ATOM 1374 C CA . MET B 1 62 ? 1.90687 -12.67473 -11.89731 1.000 26.16052 403 MET B CA 1
ATOM 1375 C C . MET B 1 62 ? 3.05889 -13.59284 -11.50724 1.000 30.33440 403 MET B C 1
ATOM 1376 O O . MET B 1 62 ? 4.21098 -13.15364 -11.38009 1.000 32.68307 403 MET B O 1
ATOM 1381 N N . GLU B 1 63 ? 2.75919 -14.87655 -11.30163 1.000 29.43232 404 GLU B N 1
ATOM 1382 C CA . GLU B 1 63 ? 3.78611 -15.83511 -10.90563 1.000 33.40341 404 GLU B CA 1
ATOM 1383 C C . GLU B 1 63 ? 4.81834 -16.02429 -12.01009 1.000 36.34872 404 GLU B C 1
ATOM 1384 O O . GLU B 1 63 ? 6.02385 -16.07218 -11.74029 1.000 40.08464 404 GLU B O 1
ATOM 1390 N N . ASN B 1 64 ? 4.36573 -16.12182 -13.26072 1.000 37.91104 405 ASN B N 1
ATOM 1391 C CA . ASN B 1 64 ? 5.24909 -16.26028 -14.41285 1.000 39.86186 405 ASN B CA 1
ATOM 1392 C C . ASN B 1 64 ? 5.85530 -14.93196 -14.85523 1.000 39.65102 405 ASN B C 1
ATOM 1393 O O . ASN B 1 64 ? 6.49201 -14.88347 -15.91436 1.000 41.73665 405 ASN B O 1
ATOM 1398 N N . ARG B 1 65 ? 5.67054 -13.87221 -14.06366 1.000 37.95444 406 ARG B N 1
ATOM 1399 C CA . ARG B 1 65 ? 6.20803 -12.53898 -14.34978 1.000 38.11822 406 ARG B CA 1
ATOM 1400 C C . ARG B 1 65 ? 5.84670 -12.08433 -15.76258 1.000 39.53046 406 ARG B C 1
ATOM 1401 O O . ARG B 1 65 ? 6.64936 -11.47237 -16.47051 1.000 41.96467 406 ARG B O 1
ATOM 1409 N N . ASP B 1 66 ? 4.61660 -12.39237 -16.17876 1.000 36.45134 407 ASP B N 1
ATOM 1410 C CA . ASP B 1 66 ? 4.11832 -11.98096 -17.48697 1.000 38.60753 407 ASP B CA 1
ATOM 1411 C C . ASP B 1 66 ? 3.70663 -10.51663 -17.53491 1.000 35.54164 407 ASP B C 1
ATOM 1412 O O . ASP B 1 66 ? 3.49516 -9.98957 -18.63204 1.000 42.36899 407 ASP B O 1
ATOM 1417 N N . TYR B 1 67 ? 3.55361 -9.85455 -16.38948 1.000 35.39746 408 TYR B N 1
ATOM 1418 C CA . TYR B 1 67 ? 3.14183 -8.45708 -16.36624 1.000 32.67412 408 TYR B CA 1
ATOM 1419 C C . TYR B 1 67 ? 4.38986 -7.58365 -16.34277 1.000 38.65749 408 TYR B C 1
ATOM 1420 O O . TYR B 1 67 ? 5.18694 -7.65756 -15.40187 1.000 37.03072 408 TYR B O 1
ATOM 1429 N N . ARG B 1 68 ? 4.56128 -6.76683 -17.38164 1.000 36.77167 409 ARG B N 1
ATOM 1430 C CA . ARG B 1 68 ? 5.67233 -5.82563 -17.41837 1.000 39.54727 409 ARG B CA 1
ATOM 1431 C C . ARG B 1 68 ? 5.50111 -4.71780 -16.39225 1.000 38.34120 409 ARG B C 1
ATOM 1432 O O . ARG B 1 68 ? 6.48059 -4.06217 -16.02305 1.000 41.46398 409 ARG B O 1
ATOM 1440 N N . ASP B 1 69 ? 4.28707 -4.54262 -15.88767 1.000 37.65502 410 ASP B N 1
ATOM 1441 C CA . ASP B 1 69 ? 3.78825 -3.24910 -15.45773 1.000 36.02187 410 ASP B CA 1
ATOM 1442 C C . ASP B 1 69 ? 2.60462 -3.43039 -14.53069 1.000 32.96316 410 ASP B C 1
ATOM 1443 O O . ASP B 1 69 ? 1.85353 -4.39559 -14.66108 1.000 30.17671 410 ASP B O 1
ATOM 1448 N N . ALA B 1 70 ? 2.43434 -2.48326 -13.60525 1.000 27.34336 411 ALA B N 1
ATOM 1449 C CA . ALA B 1 70 ? 1.18848 -2.43787 -12.84658 1.000 23.72729 411 ALA B CA 1
ATOM 1450 C C . ALA B 1 70 ? -0.00252 -2.20766 -13.76157 1.000 27.57026 411 ALA B C 1
ATOM 1451 O O . ALA B 1 70 ? -1.08320 -2.76192 -13.53185 1.000 24.55319 411 ALA B O 1
ATOM 1453 N N . GLN B 1 71 ? 0.18611 -1.39761 -14.80050 1.000 29.26577 412 GLN B N 1
ATOM 1454 C CA . GLN B 1 71 ? -0.89688 -1.09023 -15.72623 1.000 29.30596 412 GLN B CA 1
ATOM 1455 C C . GLN B 1 71 ? -1.38358 -2.33531 -16.45434 1.000 24.13352 412 GLN B C 1
ATOM 1456 O O . GLN B 1 71 ? -2.58915 -2.48866 -16.68253 1.000 25.40270 412 GLN B O 1
ATOM 1462 N N . GLU B 1 72 ? -0.46945 -3.23407 -16.83111 1.000 28.40882 413 GLU B N 1
ATOM 1463 C CA . GLU B 1 72 ? -0.89649 -4.46728 -17.48664 1.000 25.16151 413 GLU B CA 1
ATOM 1464 C C . GLU B 1 72 ? -1.68779 -5.35244 -16.53498 1.000 25.97845 413 GLU B C 1
ATOM 1465 O O . GLU B 1 72 ? -2.66130 -5.99310 -16.94220 1.000 25.07424 413 GLU B O 1
ATOM 1471 N N . PHE B 1 73 ? -1.26766 -5.41706 -15.26791 1.000 22.26204 414 PHE B N 1
ATOM 1472 C CA . PHE B 1 73 ? -2.04384 -6.10768 -14.24275 1.000 19.49440 414 PHE B CA 1
ATOM 1473 C C . PHE B 1 73 ? -3.44608 -5.52035 -14.12034 1.000 18.49162 414 PHE B C 1
ATOM 1474 O O . PHE B 1 73 ? -4.44868 -6.24841 -14.16465 1.000 18.67991 414 PHE B O 1
ATOM 1482 N N . ALA B 1 74 ? -3.53726 -4.20428 -13.92633 1.000 19.20631 415 ALA B N 1
ATOM 1483 C CA . ALA B 1 74 ? -4.84587 -3.57311 -13.78530 1.000 20.43823 415 ALA B CA 1
ATOM 1484 C C . ALA B 1 74 ? -5.72292 -3.82387 -15.00296 1.000 20.19924 415 ALA B C 1
ATOM 1485 O O . ALA B 1 74 ? -6.93963 -3.99114 -14.87000 1.000 18.28732 415 ALA B O 1
ATOM 1487 N N . ALA B 1 75 ? -5.12540 -3.86064 -16.19812 1.000 20.91873 416 ALA B N 1
ATOM 1488 C CA . ALA B 1 75 ? -5.92129 -4.08036 -17.40201 1.000 21.33761 416 ALA B CA 1
ATOM 1489 C C . ALA B 1 75 ? -6.60113 -5.44055 -17.37742 1.000 21.45752 416 ALA B C 1
ATOM 1490 O O . ALA B 1 75 ? -7.75933 -5.57325 -17.79407 1.000 20.65918 416 ALA B O 1
ATOM 1492 N N . ASP B 1 76 ? -5.90079 -6.47218 -16.90113 1.000 18.50807 417 ASP B N 1
ATOM 1493 C CA . ASP B 1 76 ? -6.52848 -7.78620 -16.81471 1.000 17.81570 417 ASP B CA 1
ATOM 1494 C C . ASP B 1 76 ? -7.61705 -7.81107 -15.74927 1.000 16.65510 417 ASP B C 1
ATOM 1495 O O . ASP B 1 76 ? -8.67275 -8.41663 -15.95148 1.000 15.96844 417 ASP B O 1
ATOM 1500 N N . VAL B 1 77 ? -7.38538 -7.18150 -14.59483 1.000 13.45478 418 VAL B N 1
ATOM 1501 C CA . VAL B 1 77 ? -8.42094 -7.19544 -13.56417 1.000 12.17310 418 VAL B CA 1
ATOM 1502 C C . VAL B 1 77 ? -9.67075 -6.47215 -14.05198 1.000 16.30948 418 VAL B C 1
ATOM 1503 O O . VAL B 1 77 ? -10.80096 -6.94401 -13.86683 1.000 14.55726 418 VAL B O 1
ATOM 1507 N N . ARG B 1 78 ? -9.48980 -5.31417 -14.66833 1.000 14.92128 419 ARG B N 1
ATOM 1508 C CA . ARG B 1 78 ? -10.65695 -4.59008 -15.15878 1.000 16.31275 419 ARG B CA 1
ATOM 1509 C C . ARG B 1 78 ? -11.31435 -5.31597 -16.31820 1.000 15.90380 419 ARG B C 1
ATOM 1510 O O . ARG B 1 78 ? -12.53549 -5.22755 -16.48241 1.000 17.15873 419 ARG B O 1
ATOM 1518 N N . LEU B 1 79 ? -10.53363 -6.04645 -17.12139 1.000 14.36800 420 LEU B N 1
ATOM 1519 C CA . LEU B 1 79 ? -11.12601 -6.87516 -18.17484 1.000 15.20007 420 LEU B CA 1
ATOM 1520 C C . LEU B 1 79 ? -12.05320 -7.93368 -17.59431 1.000 15.29102 420 LEU B C 1
ATOM 1521 O O . LEU B 1 79 ? -13.15694 -8.16093 -18.10614 1.000 15.65851 420 LEU B O 1
ATOM 1526 N N . MET B 1 80 ? -11.59265 -8.63719 -16.55746 1.000 14.13548 421 MET B N 1
ATOM 1527 C CA . MET B 1 80 ? -12.45044 -9.54850 -15.80678 1.000 14.24680 421 MET B CA 1
ATOM 1528 C C . MET B 1 80 ? -13.77635 -8.92045 -15.39490 1.000 12.88966 421 MET B C 1
ATOM 1529 O O . MET B 1 80 ? -14.84597 -9.50205 -15.62965 1.000 13.06045 421 MET B O 1
ATOM 1534 N N . PHE B 1 81 ? -13.73658 -7.72849 -14.78063 1.000 12.36608 422 PHE B N 1
ATOM 1535 C CA . PHE B 1 81 ? -14.99041 -7.12363 -14.34276 1.000 12.48215 422 PHE B CA 1
ATOM 1536 C C . PHE B 1 81 ? -15.84033 -6.67498 -15.52913 1.000 13.13101 422 PHE B C 1
ATOM 1537 O O . PHE B 1 81 ? -17.06487 -6.87480 -15.53244 1.000 14.12244 422 PHE B O 1
ATOM 1545 N N . SER B 1 82 ? -15.20572 -6.09391 -16.55318 1.000 14.56233 423 SER B N 1
ATOM 1546 C CA . SER B 1 82 ? -15.93623 -5.66165 -17.75085 1.000 12.73621 423 SER B CA 1
ATOM 1547 C C . SER B 1 82 ? -16.65077 -6.82352 -18.44021 1.000 14.58763 423 SER B C 1
ATOM 1548 O O . SER B 1 82 ? -17.77694 -6.66859 -18.93528 1.000 16.68241 423 SER B O 1
ATOM 1551 N N . ASN B 1 83 ? -15.98959 -7.97803 -18.54007 1.000 14.58732 424 ASN B N 1
ATOM 1552 C CA . ASN B 1 83 ? -16.65849 -9.15110 -19.09842 1.000 12.98125 424 ASN B CA 1
ATOM 1553 C C . ASN B 1 83 ? -17.91152 -9.47751 -18.31373 1.000 12.33475 424 ASN B C 1
ATOM 1554 O O . ASN B 1 83 ? -18.94637 -9.81175 -18.89485 1.000 13.68183 424 ASN B O 1
ATOM 1559 N N . CYS B 1 84 ? -17.82804 -9.41360 -16.98327 1.000 12.20168 425 CYS B N 1
ATOM 1560 C CA . CYS B 1 84 ? -18.99521 -9.70992 -16.16819 1.000 13.58606 425 CYS B CA 1
ATOM 1561 C C . CYS B 1 84 ? -20.11332 -8.69552 -16.43186 1.000 14.49991 425 CYS B C 1
ATOM 1562 O O . CYS B 1 84 ? -21.28504 -9.06329 -16.58829 1.000 14.83273 425 CYS B O 1
ATOM 1565 N N . TYR B 1 85 ? -19.76812 -7.41232 -16.53527 1.000 12.43965 426 TYR B N 1
ATOM 1566 C CA . TYR B 1 85 ? -20.80220 -6.41068 -16.80307 1.000 15.66756 426 TYR B CA 1
ATOM 1567 C C . TYR B 1 85 ? -21.35801 -6.52648 -18.21556 1.000 16.89229 426 TYR B C 1
ATOM 1568 O O . TYR B 1 85 ? -22.51506 -6.15675 -18.45209 1.000 19.23593 426 TYR B O 1
ATOM 1577 N N . LYS B 1 86 ? -20.53931 -6.96475 -19.17107 1.000 15.49296 427 LYS B N 1
ATOM 1578 C CA . LYS B 1 86 ? -21.02298 -7.10788 -20.54537 1.000 17.29406 427 LYS B CA 1
ATOM 1579 C C . LYS B 1 86 ? -22.00776 -8.26283 -20.66633 1.000 16.04446 427 LYS B C 1
ATOM 1580 O O . LYS B 1 86 ? -23.04885 -8.13379 -21.31452 1.000 18.25971 427 LYS B O 1
ATOM 1586 N N . TYR B 1 87 ? -21.67690 -9.41190 -20.06960 1.000 13.83769 428 TYR B N 1
ATOM 1587 C CA . TYR B 1 87 ? -22.47476 -10.61776 -20.28399 1.000 13.85857 428 TYR B CA 1
ATOM 1588 C C . TYR B 1 87 ? -23.75014 -10.62151 -19.44210 1.000 14.13688 428 TYR B C 1
ATOM 1589 O O . TYR B 1 87 ? -24.79588 -11.11463 -19.89363 1.000 16.11138 428 TYR B O 1
ATOM 1598 N N . ASN B 1 88 ? -23.68458 -10.08678 -18.19824 1.000 18.05884 429 ASN B N 1
ATOM 1599 C CA . ASN B 1 88 ? -24.79025 -10.24417 -17.24934 1.000 17.56324 429 ASN B CA 1
ATOM 1600 C C . ASN B 1 88 ? -25.61142 -8.96473 -17.12319 1.000 21.07685 429 ASN B C 1
ATOM 1601 O O . ASN B 1 88 ? -25.03697 -7.87734 -16.96757 1.000 21.76615 429 ASN B O 1
ATOM 1606 N N . PRO B 1 89 ? -26.94035 -9.06047 -17.18756 1.000 22.52181 430 PRO B N 1
ATOM 1607 C CA . PRO B 1 89 ? -27.77373 -7.881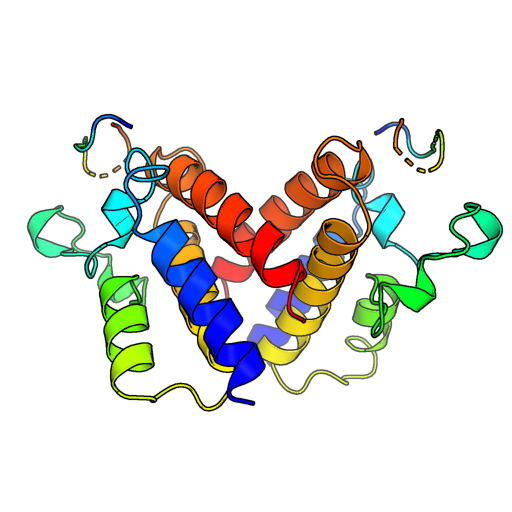48 -16.96710 1.000 22.59542 430 PRO B CA 1
ATOM 1608 C C . PRO B 1 89 ? -27.46575 -7.23852 -15.62956 1.000 24.44801 430 PRO B C 1
ATOM 1609 O O . PRO B 1 89 ? -27.08096 -7.92339 -14.66557 1.000 24.43242 430 PRO B O 1
ATOM 1613 N N . PRO B 1 90 ? -27.66408 -5.92625 -15.51463 1.000 24.55195 431 PRO B N 1
ATOM 1614 C CA . PRO B 1 90 ? -27.16685 -5.21820 -14.32320 1.000 27.30097 431 PRO B CA 1
ATOM 1615 C C . PRO B 1 90 ? -27.86089 -5.61466 -13.03058 1.000 26.76408 431 PRO B C 1
ATOM 1616 O O . PRO B 1 90 ? -27.32412 -5.33059 -11.95168 1.000 27.84401 431 PRO B O 1
ATOM 1620 N N . ASP B 1 91 ? -29.03071 -6.24758 -13.09519 1.000 26.86576 432 ASP B N 1
ATOM 1621 C CA . ASP B 1 91 ? -29.76076 -6.65454 -11.90267 1.000 28.86857 432 ASP B CA 1
ATOM 1622 C C . ASP B 1 91 ? -29.41555 -8.06501 -11.43586 1.000 29.37387 432 ASP B C 1
ATOM 1623 O O . ASP B 1 91 ? -29.95316 -8.51138 -10.41578 1.000 32.78668 432 ASP B O 1
ATOM 1628 N N . HIS B 1 92 ? -28.54827 -8.77609 -12.14841 1.000 25.42369 433 HIS B N 1
ATOM 1629 C CA . HIS B 1 92 ? -28.19097 -10.13071 -11.75299 1.000 22.01784 433 HIS B CA 1
ATOM 1630 C C . HIS B 1 92 ? -27.23354 -10.08693 -10.57163 1.000 21.79099 433 HIS B C 1
ATOM 1631 O O . HIS B 1 92 ? -26.45351 -9.14471 -10.41318 1.000 22.52160 433 HIS B O 1
ATOM 1638 N N . ASP B 1 93 ? -27.30574 -11.11849 -9.73232 1.000 19.88728 434 ASP B N 1
ATOM 1639 C CA . ASP B 1 93 ? -26.53585 -11.10433 -8.49115 1.000 21.73867 434 ASP B CA 1
ATOM 1640 C C . ASP B 1 93 ? -25.03378 -11.04193 -8.74853 1.000 21.11233 434 ASP B C 1
ATOM 1641 O O . ASP B 1 93 ? -24.29887 -10.40624 -7.98249 1.000 20.06788 434 ASP B O 1
ATOM 1646 N N . VAL B 1 94 ? -24.55305 -11.69551 -9.81295 1.000 18.84291 435 VAL B N 1
ATOM 1647 C CA . VAL B 1 94 ? -23.11095 -11.71429 -10.06222 1.000 17.52246 435 VAL B CA 1
ATOM 1648 C C . VAL B 1 94 ? -22.59564 -10.29995 -10.29488 1.000 18.46782 435 VAL B C 1
ATOM 1649 O O . VAL B 1 94 ? -21.42118 -10.00512 -10.03028 1.000 15.33858 435 VAL B O 1
ATOM 1653 N N . VAL B 1 95 ? -23.45905 -9.40510 -10.78798 1.000 17.04083 436 VAL B N 1
ATOM 1654 C CA . VAL B 1 95 ? -23.03831 -8.03498 -11.05101 1.000 16.88364 436 VAL B CA 1
ATOM 1655 C C . VAL B 1 95 ? -22.83295 -7.28388 -9.74039 1.000 16.61664 436 VAL B C 1
ATOM 1656 O O . VAL B 1 95 ? -21.85143 -6.55554 -9.58435 1.000 18.22326 436 VAL B O 1
ATOM 1660 N N . ALA B 1 96 ? -23.73837 -7.46349 -8.77500 1.000 17.24767 437 ALA B N 1
ATOM 1661 C CA . ALA B 1 96 ? -23.54421 -6.82483 -7.47322 1.000 17.22584 437 ALA B CA 1
ATOM 1662 C C . ALA B 1 96 ? -22.31162 -7.37539 -6.76824 1.000 18.10077 437 ALA B C 1
ATOM 1663 O O . ALA B 1 96 ? -21.60178 -6.63907 -6.07414 1.000 18.19724 437 ALA 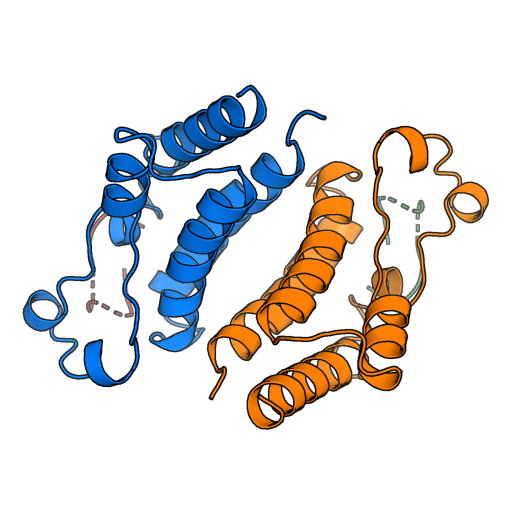B O 1
ATOM 1665 N N . MET B 1 97 ? -22.04268 -8.65917 -6.96374 1.000 16.28992 438 MET B N 1
ATOM 1666 C CA . MET B 1 97 ? -20.87348 -9.32075 -6.41364 1.000 16.57094 438 MET B CA 1
ATOM 1667 C C . MET B 1 97 ? -19.60456 -8.75306 -7.05602 1.000 16.75421 438 MET B C 1
ATOM 1668 O O . MET B 1 97 ? -18.64042 -8.38624 -6.36214 1.000 16.23716 438 MET B O 1
ATOM 1673 N N . ALA B 1 98 ? -19.60759 -8.64633 -8.39513 1.000 15.55479 439 ALA B N 1
ATOM 1674 C CA . ALA B 1 98 ? -18.51837 -7.99565 -9.13313 1.000 14.27386 439 ALA B CA 1
ATOM 1675 C C . ALA B 1 98 ? -18.27889 -6.56911 -8.64692 1.000 16.37113 439 ALA B C 1
ATOM 1676 O O . ALA B 1 98 ? -17.12528 -6.14893 -8.49200 1.000 16.32658 439 ALA B O 1
ATOM 1678 N N . ARG B 1 99 ? -19.35164 -5.79837 -8.42798 1.000 15.35393 440 ARG B N 1
ATOM 1679 C CA . ARG B 1 99 ? -19.16412 -4.40265 -8.04477 1.000 16.66956 440 ARG B CA 1
ATOM 1680 C C . ARG B 1 99 ? -18.56567 -4.30063 -6.65166 1.000 19.34220 440 ARG B C 1
ATOM 1681 O O . ARG B 1 99 ? -17.71942 -3.43220 -6.4027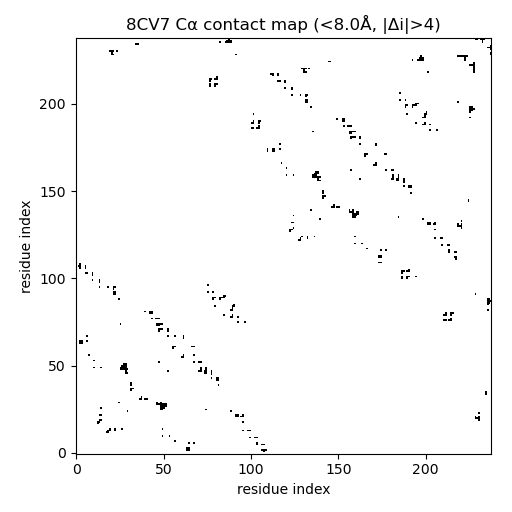1 1.000 18.47537 440 ARG B O 1
ATOM 1689 N N . LYS B 1 100 ? -18.98667 -5.18082 -5.73722 1.000 17.63405 441 LYS B N 1
ATOM 1690 C CA . LYS B 1 100 ? -18.37818 -5.22146 -4.40698 1.000 17.62553 441 LYS B CA 1
ATOM 1691 C C . LYS B 1 100 ? -16.89375 -5.52446 -4.49374 1.000 16.31416 441 LYS B C 1
ATOM 1692 O O . LYS B 1 100 ? -16.07507 -4.86212 -3.84335 1.000 20.02316 441 LYS B O 1
ATOM 1698 N N . LEU B 1 101 ? -16.52600 -6.52160 -5.29677 1.000 16.09638 442 LEU B N 1
ATOM 1699 C CA . LEU B 1 101 ? -15.11694 -6.87477 -5.40752 1.000 15.51129 442 LEU B CA 1
ATOM 1700 C C . LEU B 1 101 ? -14.34012 -5.78134 -6.12905 1.000 16.25113 442 LEU B C 1
ATOM 1701 O O . LEU B 1 101 ? -13.19292 -5.49304 -5.77833 1.000 14.98665 442 LEU B O 1
ATOM 1706 N N . GLN B 1 102 ? -14.94394 -5.15365 -7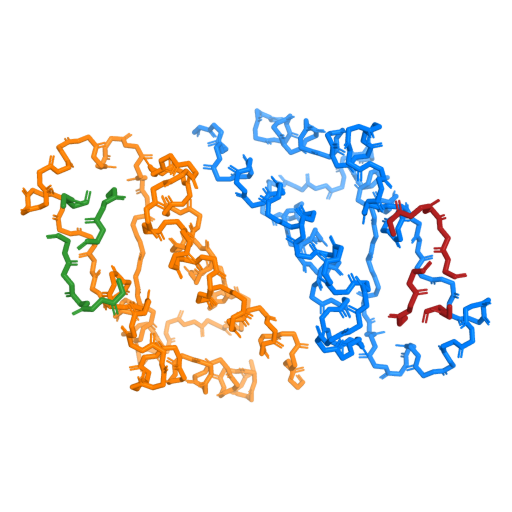.14020 1.000 14.42117 443 GLN B N 1
ATOM 1707 C CA . GLN B 1 102 ? -14.19643 -4.14308 -7.86513 1.000 14.62452 443 GLN B CA 1
ATOM 1708 C C . GLN B 1 102 ? -13.96811 -2.91846 -6.99671 1.000 16.15879 443 GLN B C 1
ATOM 1709 O O . GLN B 1 102 ? -12.91625 -2.28316 -7.10871 1.000 18.06947 443 GLN B O 1
ATOM 1715 N N . ASP B 1 103 ? -14.90187 -2.60502 -6.09435 1.000 16.54823 444 ASP B N 1
ATOM 1716 C CA . ASP B 1 103 ? -14.64102 -1.54642 -5.11661 1.000 17.50473 444 ASP B CA 1
ATOM 1717 C C . ASP B 1 103 ? -13.38798 -1.84771 -4.30111 1.000 19.43959 444 ASP B C 1
ATOM 1718 O O . ASP B 1 103 ? -12.54529 -0.96920 -4.08758 1.000 19.96430 444 ASP B O 1
ATOM 1723 N N . VAL B 1 104 ? -13.25039 -3.09025 -3.83094 1.000 18.01145 445 VAL B N 1
ATOM 1724 C CA . VAL B 1 104 ? -12.05152 -3.47337 -3.08264 1.000 19.71008 445 VAL B CA 1
ATOM 1725 C C . VAL B 1 104 ? -10.81611 -3.21940 -3.93457 1.000 16.79846 445 VAL B C 1
ATOM 1726 O O . VAL B 1 104 ? -9.84424 -2.59718 -3.48756 1.000 18.21268 445 VAL B O 1
ATOM 1730 N N . PHE B 1 105 ? -10.85854 -3.67892 -5.19236 1.000 15.66235 446 PHE B N 1
ATOM 1731 C CA . PHE B 1 105 ? -9.72738 -3.50628 -6.09478 1.000 14.13548 446 PHE B CA 1
ATOM 1732 C C . PHE B 1 105 ? -9.41708 -2.02600 -6.33420 1.000 15.52896 446 PHE B C 1
ATOM 1733 O O . PHE B 1 105 ? -8.26392 -1.60071 -6.22119 1.000 14.27423 446 PHE B O 1
ATOM 1741 N N . GLU B 1 106 ? -10.41993 -1.23949 -6.73436 1.000 15.01152 447 GLU B N 1
ATOM 1742 C CA . GLU B 1 106 ? -10.12064 0.12706 -7.16687 1.000 14.65771 447 GLU B CA 1
ATOM 1743 C C . GLU B 1 106 ? -9.60044 0.96627 -6.01721 1.000 17.85371 447 GLU B C 1
ATOM 1744 O O . GLU B 1 106 ? -8.73522 1.82916 -6.20931 1.000 18.57593 447 GLU B O 1
ATOM 1750 N N . PHE B 1 107 ? -10.12775 0.74722 -4.81767 1.000 17.99128 448 PHE B N 1
ATOM 1751 C CA . PHE B 1 107 ? -9.71510 1.59927 -3.71710 1.000 21.81771 448 PHE B CA 1
ATOM 1752 C C . PHE B 1 107 ? -8.28045 1.29703 -3.31482 1.000 17.84270 448 PHE B C 1
ATOM 1753 O O . PHE B 1 107 ? -7.52238 2.21074 -2.95434 1.000 20.86999 448 PHE B O 1
ATOM 1761 N N . ARG B 1 108 ? -7.87650 0.02720 -3.39137 1.000 17.82293 449 ARG B N 1
ATOM 1762 C CA . ARG B 1 108 ? -6.50564 -0.29512 -3.03488 1.000 18.51703 449 ARG B CA 1
ATOM 1763 C C . ARG B 1 108 ? -5.54307 0.00446 -4.17604 1.000 18.08581 449 ARG B C 1
ATOM 1764 O O . ARG B 1 108 ? -4.41753 0.45092 -3.92960 1.000 18.84313 449 ARG B O 1
ATOM 1772 N N . TYR B 1 109 ? -5.96640 -0.23002 -5.42257 1.000 15.67880 450 TYR B N 1
ATOM 1773 C CA . TYR B 1 109 ? -5.13884 0.12860 -6.56717 1.000 16.29456 450 TYR B CA 1
ATOM 1774 C C . TYR B 1 109 ? -4.82093 1.61738 -6.56157 1.000 18.40084 450 TYR B C 1
ATOM 1775 O O . TYR B 1 109 ? -3.70289 2.02428 -6.90345 1.000 19.69679 450 TYR B O 1
ATOM 1784 N N . ALA B 1 110 ? -5.77049 2.44211 -6.11040 1.000 17.91712 451 ALA B N 1
ATOM 1785 C CA . ALA B 1 110 ? -5.52968 3.88050 -6.07312 1.000 19.80562 451 ALA B CA 1
ATOM 1786 C C . ALA B 1 110 ? -4.43651 4.25079 -5.08241 1.000 20.90812 451 ALA B C 1
ATOM 1787 O O . ALA B 1 110 ? -3.93745 5.37767 -5.11895 1.000 24.89646 451 ALA B O 1
ATOM 1789 N N . LYS B 1 111 ? -4.05375 3.32600 -4.20218 1.000 20.27207 452 LYS B N 1
ATOM 1790 C CA . LYS B 1 111 ? -2.99188 3.54045 -3.22000 1.000 24.33978 452 LYS B CA 1
ATOM 1791 C C . LYS B 1 111 ? -1.61721 3.10019 -3.71470 1.000 26.62020 452 LYS B C 1
ATOM 1792 O O . LYS B 1 111 ? -0.69727 2.95194 -2.90005 1.000 29.99449 452 LYS B O 1
ATOM 1798 N N . MET B 1 112 ? -1.47160 2.87379 -5.01466 1.000 26.12814 453 MET B N 1
ATOM 1799 C CA . MET B 1 112 ? -0.19880 2.48888 -5.60345 1.000 26.45464 453 MET B CA 1
ATOM 1800 C C . MET B 1 112 ? 0.92000 3.40460 -5.09901 1.000 34.19553 453 MET B C 1
ATOM 1801 O O . MET B 1 112 ? 0.79722 4.63703 -5.18614 1.000 31.03403 453 MET B O 1
ATOM 1806 N N . PRO B 1 113 ? 2.00645 2.85425 -4.54774 1.000 28.58766 454 PRO B N 1
ATOM 1807 C CA . PRO B 1 113 ? 3.11852 3.68599 -4.07763 1.000 34.24432 454 PRO B CA 1
ATOM 1808 C C . PRO B 1 113 ? 3.79093 4.43400 -5.22695 1.000 40.46634 454 PRO B C 1
ATOM 1809 O O . PRO B 1 113 ? 3.78112 3.92783 -6.34819 1.000 35.56477 454 PRO B O 1
ATOM 1813 N N . TRP C 2 1 ? -24.05085 -14.97489 -2.62011 1.000 24.23725 1 TRP C N 1
ATOM 1814 C CA . TRP C 2 1 ? -23.31269 -14.66962 -1.38618 1.000 24.84740 1 TRP C CA 1
ATOM 1815 C C . TRP C 2 1 ? -22.93965 -15.84596 -0.48181 1.000 26.62801 1 TRP C C 1
ATOM 1816 O O . TRP C 2 1 ? -22.06006 -15.70118 0.37420 1.000 27.14495 1 TRP C O 1
ATOM 1827 N N . TYR C 2 2 ? -23.59130 -17.00352 -0.61583 1.000 27.83570 2 TYR C N 1
ATOM 1828 C CA . TYR C 2 2 ? -23.20564 -18.14475 0.20967 1.000 29.69410 2 TYR C CA 1
ATOM 1829 C C . TYR C 2 2 ? -22.47129 -19.21910 -0.58300 1.000 28.91123 2 TYR C C 1
ATOM 1830 O O . TYR C 2 2 ? -22.38021 -20.36469 -0.13251 1.000 33.34091 2 TYR C O 1
ATOM 1839 N N . GLY C 2 3 ? -21.90109 -18.85549 -1.72471 1.000 26.25915 3 GLY C N 1
ATOM 1840 C CA . GLY C 2 3 ? -20.97866 -19.70805 -2.43956 1.000 26.22633 3 GLY C CA 1
ATOM 1841 C C . GLY C 2 3 ? -21.57374 -20.53641 -3.55505 1.000 28.59940 3 GLY C C 1
ATOM 1842 O O . GLY C 2 3 ? -20.84628 -21.33246 -4.16052 1.000 30.84817 3 GLY C O 1
ATOM 1843 N N . TYR C 2 4 ? -22.85706 -20.36638 -3.86682 1.000 27.50952 4 TYR C N 1
ATOM 1844 C CA . TYR C 2 4 ? -23.47809 -21.16484 -4.91582 1.000 26.74459 4 TYR C CA 1
ATOM 1845 C C . TYR C 2 4 ? -24.58152 -20.35739 -5.58858 1.000 26.50904 4 TYR C C 1
ATOM 1846 O O . TYR C 2 4 ? -25.11812 -19.40302 -5.01539 1.000 25.33971 4 TYR C O 1
ATOM 1855 N N . TRP C 2 5 ? -24.91618 -20.75671 -6.81761 1.000 25.16182 5 TRP C N 1
ATOM 1856 C CA . TRP C 2 5 ? -26.05159 -20.18317 -7.53746 1.000 26.62949 5 TRP C CA 1
ATOM 1857 C C . TRP C 2 5 ? -27.30333 -21.02467 -7.40167 1.000 28.74079 5 TRP C C 1
ATOM 1858 O O . TRP C 2 5 ? -27.23463 -22.24963 -7.47458 1.000 30.33820 5 TRP C O 1
ATOM 1881 N N . VAL C 2 7 ? -29.62119 -20.02738 -9.61528 1.000 26.74091 7 VAL C N 1
ATOM 1882 C CA . VAL C 2 7 ? -29.66732 -19.92580 -11.07087 1.000 28.95163 7 VAL C CA 1
ATOM 1883 C C . VAL C 2 7 ? -28.36881 -19.24675 -11.46603 1.000 28.68201 7 VAL C C 1
ATOM 1884 O O . VAL C 2 7 ? -28.11010 -18.12565 -11.01848 1.000 23.15681 7 VAL C O 1
ATOM 1888 N N . PRO C 2 8 ? -27.52660 -19.92699 -12.26798 1.000 22.34601 8 PRO C N 1
ATOM 1889 C CA . PRO C 2 8 ? -26.16788 -19.43165 -12.52810 1.000 22.82623 8 PRO C CA 1
ATOM 1890 C C . PRO C 2 8 ? -26.13067 -17.95452 -12.91317 1.000 21.12924 8 PRO C C 1
ATOM 1891 O O . PRO C 2 8 ? -26.88433 -17.54486 -13.80461 1.000 22.57622 8 PRO C O 1
ATOM 1907 N N . ARG C 2 10 ? -27.45931 -15.27528 -12.27606 1.000 19.09050 10 ARG C N 1
ATOM 1908 C CA . ARG C 2 10 ? -28.62679 -14.44057 -11.99421 1.000 20.70814 10 ARG C CA 1
ATOM 1909 C C . ARG C 2 10 ? -29.01086 -14.40077 -10.50986 1.000 25.10319 10 ARG C C 1
ATOM 1910 O O . ARG C 2 10 ? -29.28607 -13.32634 -9.96200 1.000 24.41009 10 ARG C O 1
ATOM 1918 N N . LYS C 2 11 ? -29.03432 -15.55756 -9.85193 1.000 22.16979 11 LYS C N 1
ATOM 1919 C CA . LYS C 2 11 ? -29.67037 -15.65454 -8.53846 1.000 24.84203 11 LYS C CA 1
ATOM 1920 C C . LYS C 2 11 ? -28.84943 -16.52509 -7.59356 1.000 24.68687 11 LYS C C 1
ATOM 1921 O O . LYS C 2 11 ? -28.74446 -17.73779 -7.79686 1.000 25.58610 11 LYS C O 1
ATOM 1927 N N . CYS C 2 12 ? -28.31498 -15.92034 -6.53329 1.000 24.57946 12 CYS C N 1
ATOM 1928 C CA . CYS C 2 12 ? -27.70773 -16.70339 -5.46548 1.000 25.55114 12 CYS C CA 1
ATOM 1929 C C . CYS C 2 12 ? -28.73794 -17.62652 -4.82427 1.000 29.17845 12 CYS C C 1
ATOM 1930 O O . CYS C 2 12 ? -28.40809 -18.67390 -4.26007 1.000 29.47230 12 CYS C O 1
ATOM 1933 N N . TRP D 2 1 ? -25.01835 15.66836 -3.62087 1.000 18.35393 1 TRP D N 1
ATOM 1934 C CA . TRP D 2 1 ? -26.11978 15.39220 -4.54466 1.000 19.76515 1 TRP D CA 1
ATOM 1935 C C . TRP D 2 1 ? -26.95265 16.59253 -4.98583 1.000 21.48238 1 TRP D C 1
ATOM 1936 O O . TRP D 2 1 ? -27.65410 16.52182 -6.00006 1.000 22.43565 1 TRP D O 1
ATOM 1947 N N . TYR D 2 2 ? -26.90653 17.69039 -4.23838 1.000 20.07880 2 TYR D N 1
ATOM 1948 C CA . TYR D 2 2 ? -27.70270 18.86006 -4.59150 1.000 21.83249 2 TYR D CA 1
ATOM 1949 C C . TYR D 2 2 ? -26.90227 19.90435 -5.35686 1.000 22.87914 2 TYR D C 1
ATOM 1950 O O . TYR D 2 2 ? -27.41030 21.00504 -5.60941 1.000 25.42924 2 TYR D O 1
ATOM 1959 N N . GLY D 2 3 ? -25.68051 19.57154 -5.75601 1.000 19.91058 3 GLY D N 1
ATOM 1960 C CA . GLY D 2 3 ? -24.91779 20.39142 -6.67136 1.000 20.67967 3 GLY D CA 1
ATOM 1961 C C . GLY D 2 3 ? -23.84276 21.22984 -6.03485 1.000 22.53612 3 GLY D C 1
ATOM 1962 O O . GLY D 2 3 ? -23.17689 21.99912 -6.74509 1.000 23.58496 3 GLY D O 1
ATOM 1963 N N . TYR D 2 4 ? -23.64200 21.09702 -4.72866 1.000 21.79421 4 TYR D N 1
ATOM 1964 C CA . TYR D 2 4 ? -22.66428 21.88995 -4.00181 1.000 22.72848 4 TYR D CA 1
ATOM 1965 C C . TYR D 2 4 ? -22.22242 21.10028 -2.77908 1.000 22.66098 4 TYR D C 1
ATOM 1966 O O . TYR D 2 4 ? -22.83015 20.08908 -2.41250 1.000 22.86501 4 TYR D O 1
ATOM 1975 N N . TRP D 2 5 ? -21.16567 21.59460 -2.14027 1.000 21.43465 5 TRP D N 1
ATOM 1976 C CA . TRP D 2 5 ? -20.68140 21.03781 -0.88100 1.000 19.67999 5 TRP D CA 1
ATOM 1977 C C . TRP D 2 5 ? -21.10527 21.87569 0.30210 1.000 22.88906 5 TRP D C 1
ATOM 1978 O O . TRP D 2 5 ? -21.08197 23.10509 0.24318 1.000 26.34897 5 TRP D O 1
ATOM 2001 N N . VAL D 2 7 ? -19.48232 20.83826 3.13253 1.000 23.43228 7 VAL D N 1
ATOM 2002 C CA . VAL D 2 7 ? -18.04889 20.79907 3.44180 1.000 23.43215 7 VAL D CA 1
ATOM 2003 C C . VAL D 2 7 ? -17.38892 20.15954 2.22412 1.000 24.42237 7 VAL D C 1
ATOM 2004 O O . VAL D 2 7 ? -17.77561 19.04888 1.84395 1.000 21.31035 7 VAL D O 1
ATOM 2008 N N . PRO D 2 8 ? -16.41402 20.84861 1.59326 1.000 20.24833 8 PRO D N 1
ATOM 2009 C CA . PRO D 2 8 ? -15.85444 20.32612 0.33462 1.000 19.01968 8 PRO D CA 1
ATOM 2010 C C . PRO D 2 8 ? -15.45666 18.84498 0.39123 1.000 19.53969 8 PRO D C 1
ATOM 2011 O O . PRO D 2 8 ? -14.77345 18.43539 1.32986 1.000 18.91350 8 PRO D O 1
ATOM 2027 N N . ARG D 2 10 ? -16.29106 16.20100 1.54858 1.000 18.38339 10 ARG D N 1
ATOM 2028 C CA . ARG D 2 10 ? -16.79751 15.37035 2.63436 1.000 18.55464 10 ARG D CA 1
ATOM 2029 C C . ARG D 2 10 ? -18.33648 15.30374 2.72556 1.000 21.46527 10 ARG D C 1
ATOM 2030 O O . ARG D 2 10 ? -18.89561 14.21162 2.88134 1.000 22.16384 10 ARG D O 1
ATOM 2038 N N . LYS D 2 11 ? -19.02382 16.44720 2.63687 1.000 19.34289 11 LYS D N 1
ATOM 2039 C CA . LYS D 2 11 ? -20.44286 16.51419 2.99371 1.000 18.52369 11 LYS D CA 1
ATOM 2040 C C . LYS D 2 11 ? -21.24199 17.29467 1.96313 1.000 21.92566 11 LYS D C 1
ATOM 2041 O O . LYS D 2 11 ? -21.02394 18.49739 1.77679 1.000 23.10696 11 LYS D O 1
ATOM 2047 N N . CYS D 2 12 ? -22.19996 16.62092 1.33839 1.000 19.76261 12 CYS D N 1
ATOM 2048 C CA . CYS D 2 12 ? -23.19671 17.29197 0.52455 1.000 19.64475 12 CYS D CA 1
ATOM 2049 C C . CYS D 2 12 ? -24.16827 18.09434 1.38083 1.000 25.84645 12 CYS D C 1
ATOM 2050 O O . CYS D 2 12 ? -24.86674 18.98067 0.88624 1.000 26.23087 12 CYS D O 1
#

Solvent-accessible surface area: 13095 Å² total

Sequence (238 aa):
SEQLKHCNGILKELLSKKHAAYAWPFYKPVDASALGLHDYHDIIKHPMDLSTVKRKMMENRDYRDAQEFAADVRLMFSNCYKYNPPDHDVVAMARKLQDVFEFRYAKMPDSSEQLKHCNGILKELLSKKHAAYAWPFYKPVDASALGLHDYHDIIKHPMDLSTVKRKMENRDYRDAQEFAADVRLMFSNCYKYNPPDHDVVAMARKLQDVFEFRYAKMPWYGYWVPRKCWYGYWVPRKC

Organism: Homo sapiens (NCBI:txid9606)

B-factor: mean 23.94, std 9.08, range [12.17, 69.65]

Secondary structure (DSSP, 8-state):
-HHHHHHHHHHHHHTSGGGHHHHGGGSS---HHHHT-TTHHHH-SS---HHHHHHHHHTT--SSHHHHHHHHHHHHHHHHHHS-TTSHHHHHHHHHHHHHHHHHTT---/-HHHHHHHHHHHHHHHSGGGHHHHGGGSS---HHHHT-TTHHHH-SS---HHHHHHHHHTT--SSHHHHHHHHHHHHHHHHHHS-TTSHHHHHHHHHHHHHHHHHTT--/--S-------/--S-------

Radius of gyration: 18.18 Å; Cα contacts (8 Å, |Δi|>4): 289; chains: 4; bounding box: 39×53×39 Å

CATH classification: 1.20.920.10